Protein AF-A0A7W0NZZ6-F1 (afdb_monomer)

Structure (mmCIF, N/CA/C/O backbone):
data_AF-A0A7W0NZZ6-F1
#
_entry.id   AF-A0A7W0NZZ6-F1
#
loop_
_atom_site.group_PDB
_atom_site.id
_atom_site.type_symbol
_atom_site.label_atom_id
_atom_site.label_alt_id
_atom_site.label_comp_id
_atom_site.label_asym_id
_atom_site.label_entity_id
_atom_site.label_seq_id
_atom_site.pdbx_PDB_ins_code
_atom_site.Cartn_x
_atom_site.Cartn_y
_atom_site.Cartn_z
_atom_site.occupancy
_atom_site.B_iso_or_equiv
_atom_site.auth_seq_id
_atom_site.auth_comp_id
_atom_site.auth_asym_id
_atom_site.auth_atom_id
_atom_site.pdbx_PDB_model_num
ATOM 1 N N . MET A 1 1 ? -13.924 3.673 17.681 1.00 86.25 1 MET A N 1
ATOM 2 C CA . MET A 1 1 ? -15.306 3.895 18.177 1.00 86.25 1 MET A CA 1
ATOM 3 C C . MET A 1 1 ? -15.915 2.538 18.496 1.00 86.25 1 MET A C 1
ATOM 5 O O . MET A 1 1 ? -15.493 1.586 17.850 1.00 86.25 1 MET A O 1
ATOM 9 N N . PRO A 1 2 ? -16.834 2.404 19.468 1.00 90.94 2 PRO A N 1
ATOM 10 C CA . PRO A 1 2 ? -17.498 1.126 19.713 1.00 90.94 2 PRO A CA 1
ATOM 11 C C . PRO A 1 2 ? -18.435 0.770 18.553 1.00 90.94 2 PRO A C 1
ATOM 13 O O . PRO A 1 2 ? -19.003 1.656 17.919 1.00 90.94 2 PRO A O 1
ATOM 16 N N . GLU A 1 3 ? -18.632 -0.523 18.303 1.00 94.00 3 GLU A N 1
ATOM 17 C CA . GLU A 1 3 ? -19.483 -1.015 17.210 1.00 94.00 3 GLU A CA 1
ATOM 18 C C . GLU A 1 3 ? -20.930 -0.514 17.316 1.00 94.00 3 GLU A C 1
ATOM 20 O O . GLU A 1 3 ? -21.530 -0.132 16.318 1.00 94.00 3 GLU A O 1
ATOM 25 N N . SER A 1 4 ? -21.468 -0.391 18.533 1.00 95.12 4 SER A N 1
ATOM 26 C CA . SER A 1 4 ? -22.815 0.148 18.757 1.00 95.12 4 SER A CA 1
ATOM 27 C C . SER A 1 4 ? -22.996 1.582 18.248 1.00 95.12 4 SER A C 1
ATOM 29 O O . SER A 1 4 ? -24.104 1.949 17.871 1.00 95.12 4 SER A O 1
ATOM 31 N N . ALA A 1 5 ? -21.928 2.387 18.212 1.00 95.06 5 ALA A N 1
ATOM 32 C CA . ALA A 1 5 ? -21.994 3.766 17.731 1.00 95.06 5 ALA A CA 1
ATOM 33 C C . ALA A 1 5 ? -22.146 3.861 16.205 1.00 95.06 5 ALA A C 1
ATOM 35 O O . ALA A 1 5 ? -22.504 4.916 15.688 1.00 95.06 5 ALA A O 1
ATOM 36 N N . LEU A 1 6 ? -21.916 2.766 15.471 1.00 95.81 6 LEU A N 1
ATOM 37 C CA . LEU A 1 6 ? -22.122 2.727 14.024 1.00 95.81 6 LEU A CA 1
ATOM 38 C C . LEU A 1 6 ? -23.593 2.863 13.621 1.00 95.81 6 LEU A C 1
ATOM 40 O O . LEU A 1 6 ? -23.856 3.269 12.492 1.00 95.81 6 LEU A O 1
ATOM 44 N N . ALA A 1 7 ? -24.522 2.544 14.529 1.00 95.38 7 ALA A N 1
ATOM 45 C CA . ALA A 1 7 ? -25.964 2.686 14.336 1.00 95.38 7 ALA A CA 1
ATOM 46 C C . ALA A 1 7 ? -26.495 4.085 14.703 1.00 95.38 7 ALA A C 1
ATOM 48 O O . ALA A 1 7 ? -27.687 4.343 14.545 1.00 95.38 7 ALA A O 1
ATOM 49 N N . ASN A 1 8 ? -25.639 4.987 15.201 1.00 94.56 8 ASN A N 1
ATOM 50 C CA . ASN A 1 8 ? -26.045 6.361 15.480 1.00 94.56 8 ASN A CA 1
ATOM 51 C C . ASN A 1 8 ? -26.452 7.072 14.187 1.00 94.56 8 ASN A C 1
ATOM 53 O O . ASN A 1 8 ? -25.912 6.800 13.111 1.00 94.56 8 ASN A O 1
ATOM 57 N N . GLU A 1 9 ? -27.375 8.022 14.309 1.00 93.62 9 GLU A N 1
ATOM 58 C CA . GLU A 1 9 ? -27.784 8.862 13.191 1.00 93.62 9 GLU A CA 1
ATOM 59 C C . GLU A 1 9 ? -26.666 9.844 12.809 1.00 93.62 9 GLU A C 1
ATOM 61 O O . GLU A 1 9 ? -26.116 10.566 13.639 1.00 93.62 9 GLU A O 1
ATOM 66 N N . TRP A 1 10 ? -26.351 9.881 11.522 1.00 93.06 10 TRP A N 1
ATOM 67 C CA . TRP A 1 10 ? -25.400 10.764 10.874 1.00 93.06 10 TRP A CA 1
ATOM 68 C C . TRP A 1 10 ? -26.113 11.550 9.768 1.00 93.06 10 TRP A C 1
ATOM 70 O O . TRP A 1 10 ? -26.718 10.979 8.861 1.00 93.06 10 TRP A O 1
ATOM 80 N N . ALA A 1 11 ? -26.029 12.878 9.826 1.00 88.25 11 ALA A N 1
ATOM 81 C CA . ALA A 1 11 ? -26.592 13.755 8.804 1.00 88.25 11 ALA A CA 1
ATOM 82 C C . ALA A 1 11 ? -25.681 13.783 7.565 1.00 88.25 11 ALA A C 1
ATOM 84 O O . ALA A 1 11 ? -24.635 14.438 7.574 1.00 88.25 11 ALA A O 1
ATOM 85 N N . TRP A 1 12 ? -26.075 13.080 6.500 1.00 81.00 12 TRP A N 1
ATOM 86 C CA . TRP A 1 12 ? -25.249 12.932 5.300 1.00 81.00 12 TRP A CA 1
ATOM 87 C C . TRP A 1 12 ? -25.320 14.154 4.369 1.00 81.00 12 TRP A C 1
ATOM 89 O O . TRP A 1 12 ? -24.291 14.782 4.121 1.00 81.00 12 TRP A O 1
ATOM 99 N N . THR A 1 13 ? -26.509 14.524 3.870 1.00 76.69 13 THR A N 1
ATOM 100 C CA . THR A 1 13 ? -26.703 15.615 2.880 1.00 76.69 13 THR A CA 1
ATOM 101 C C . THR A 1 13 ? -27.474 16.827 3.426 1.00 76.69 13 THR A C 1
ATOM 103 O O . THR A 1 13 ? -28.090 17.575 2.671 1.00 76.69 13 THR A O 1
ATOM 106 N N . GLY A 1 14 ? -27.425 17.048 4.743 1.00 64.94 14 GLY A N 1
ATOM 107 C CA . GLY A 1 14 ? -28.137 18.135 5.429 1.00 64.94 14 GLY A CA 1
ATOM 108 C C . GLY A 1 14 ? -29.389 17.671 6.183 1.00 64.94 14 GLY A C 1
ATOM 109 O O . GLY A 1 14 ? -29.616 16.470 6.359 1.00 64.94 14 GLY A O 1
ATOM 110 N N . GLU A 1 15 ? -30.186 18.631 6.665 1.00 56.84 15 GLU A N 1
ATOM 111 C CA . GLU A 1 15 ? -31.383 18.363 7.476 1.00 56.84 15 GLU A CA 1
ATOM 112 C C . GLU A 1 15 ? -32.359 17.413 6.760 1.00 56.84 15 GLU A C 1
ATOM 114 O O . GLU A 1 15 ? -32.714 17.615 5.601 1.00 56.84 15 GLU A O 1
ATOM 119 N N . GLY A 1 16 ? -32.788 16.358 7.461 1.00 63.72 16 GLY A N 1
ATOM 120 C CA . GLY A 1 16 ? -33.753 15.376 6.952 1.00 63.72 16 GLY A CA 1
ATOM 121 C C . GLY A 1 16 ? -33.166 14.238 6.106 1.00 63.72 16 GLY A C 1
ATOM 122 O O . GLY A 1 16 ? -33.921 13.382 5.654 1.00 63.72 16 GLY A O 1
ATOM 123 N N . SER A 1 17 ? -31.843 14.189 5.918 1.00 69.38 17 SER A N 1
ATOM 124 C CA . SER A 1 17 ? -31.139 13.099 5.218 1.00 69.38 17 SER A CA 1
ATOM 125 C C . SER A 1 17 ? -30.219 12.320 6.165 1.00 69.38 17 SER A C 1
ATOM 127 O O . SER A 1 17 ? -28.995 12.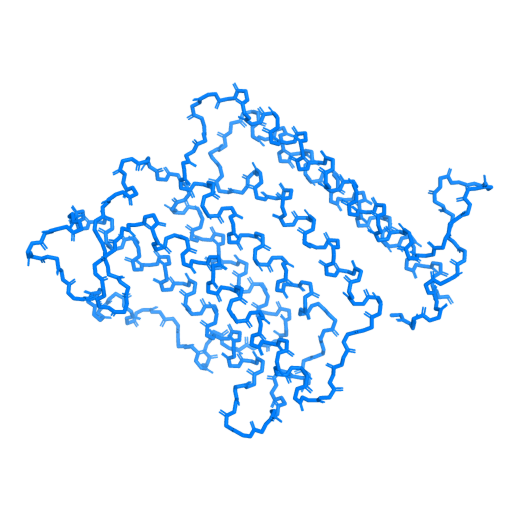295 6.013 1.00 69.38 17 SER A O 1
ATOM 129 N N . GLY A 1 18 ? -30.828 11.736 7.199 1.00 79.56 18 GLY A N 1
ATOM 130 C CA . GLY A 1 18 ? -30.146 10.888 8.173 1.00 79.56 18 GLY A CA 1
ATOM 131 C C . GLY A 1 18 ? -29.816 9.511 7.592 1.00 79.56 18 GLY A C 1
ATOM 132 O O . GLY A 1 18 ? -30.651 8.878 6.947 1.00 79.56 18 GLY A O 1
ATOM 133 N N . ALA A 1 19 ? -28.595 9.047 7.828 1.00 89.81 19 ALA A N 1
ATOM 134 C CA . ALA A 1 19 ? -28.161 7.670 7.617 1.00 89.81 19 ALA A CA 1
ATOM 135 C C . ALA A 1 19 ? -27.444 7.180 8.879 1.00 89.81 19 ALA A C 1
ATOM 137 O O . ALA A 1 19 ? -27.112 7.975 9.749 1.00 89.81 19 ALA A O 1
ATOM 138 N N . GLU A 1 20 ? -27.176 5.886 9.006 1.00 94.06 20 GLU A N 1
ATOM 139 C CA . GLU A 1 20 ? -26.325 5.403 10.100 1.00 94.06 20 GLU A CA 1
ATOM 140 C C . GLU A 1 20 ? -24.858 5.808 9.868 1.00 94.06 20 GLU A C 1
ATOM 142 O O . GLU A 1 20 ? -24.394 5.847 8.724 1.00 94.06 20 GLU A O 1
ATOM 147 N N . VAL A 1 21 ? -24.096 6.040 10.942 1.00 94.81 21 VAL A N 1
ATOM 148 C CA . VAL A 1 21 ? -22.651 6.348 10.895 1.00 94.81 21 VAL A CA 1
ATOM 149 C C . VAL A 1 21 ? -21.874 5.382 9.993 1.00 94.81 21 VAL A C 1
ATOM 151 O O . VAL A 1 21 ? -20.995 5.828 9.251 1.00 94.81 21 VAL A O 1
ATOM 154 N N . ARG A 1 22 ? -22.204 4.079 9.989 1.00 96.19 22 ARG A N 1
ATOM 155 C CA . ARG A 1 22 ? -21.543 3.094 9.104 1.00 96.19 22 ARG A CA 1
ATOM 156 C C . ARG A 1 22 ? -21.604 3.464 7.623 1.00 96.19 22 ARG A C 1
ATOM 158 O O . ARG A 1 22 ? -20.646 3.210 6.893 1.00 96.19 22 ARG A O 1
ATOM 165 N N . TYR A 1 23 ? -22.683 4.108 7.174 1.00 95.31 23 TYR A N 1
ATOM 166 C CA . TYR A 1 23 ? -22.814 4.526 5.780 1.00 95.31 23 TYR A CA 1
ATOM 167 C C . TYR A 1 23 ? -21.829 5.628 5.412 1.00 95.31 23 TYR A C 1
ATOM 169 O O . TYR A 1 23 ? -21.478 5.726 4.243 1.00 95.31 23 TYR A O 1
ATOM 177 N N . GLY A 1 24 ? -21.294 6.386 6.374 1.00 95.00 24 GLY A N 1
ATOM 178 C CA . GLY A 1 24 ? -20.203 7.324 6.110 1.00 95.00 24 GLY A CA 1
ATOM 179 C C . GLY A 1 24 ? -18.982 6.648 5.487 1.00 95.00 24 GLY A C 1
ATOM 180 O O . GLY A 1 24 ? -18.381 7.204 4.570 1.00 95.00 24 GLY A O 1
ATOM 181 N N . ALA A 1 25 ? -18.660 5.421 5.910 1.00 96.62 25 ALA A N 1
ATOM 182 C CA . ALA A 1 25 ? -17.563 4.649 5.332 1.00 96.62 25 ALA A CA 1
ATOM 183 C C . ALA A 1 25 ? -17.887 4.107 3.939 1.00 96.62 25 ALA A C 1
ATOM 185 O O . ALA A 1 25 ? -17.056 4.217 3.041 1.00 96.62 25 ALA A O 1
ATOM 186 N N . TYR A 1 26 ? -19.095 3.583 3.723 1.00 97.31 26 TYR A N 1
ATOM 187 C CA . TYR A 1 26 ? -19.502 3.120 2.393 1.00 97.31 26 TYR A CA 1
ATOM 188 C C . TYR A 1 26 ? -19.562 4.270 1.387 1.00 97.31 26 TYR A C 1
ATOM 190 O O . TYR A 1 26 ? -18.976 4.173 0.316 1.00 97.31 26 TYR A O 1
ATOM 198 N N . ARG A 1 27 ? -20.159 5.407 1.760 1.00 96.38 27 A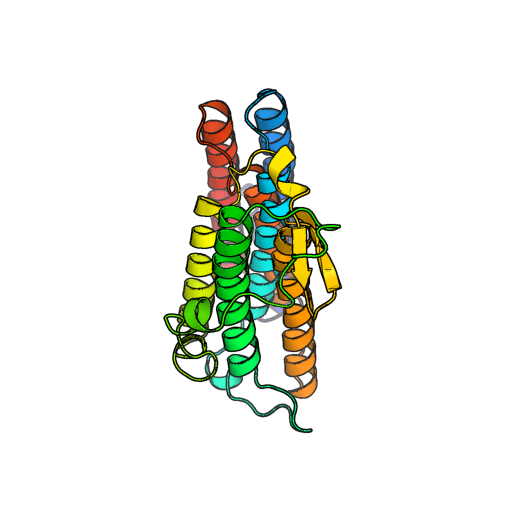RG A N 1
ATOM 199 C CA . ARG A 1 27 ? -20.216 6.598 0.905 1.00 96.38 27 ARG A CA 1
ATOM 200 C C . ARG A 1 27 ? -18.821 7.156 0.601 1.00 96.38 27 ARG A C 1
ATOM 202 O O . ARG A 1 27 ? -18.569 7.578 -0.524 1.00 96.38 27 ARG A O 1
ATOM 209 N N . ALA A 1 28 ? -17.901 7.121 1.568 1.00 97.50 28 ALA A N 1
ATOM 210 C CA . ALA A 1 28 ? -16.508 7.505 1.351 1.00 97.50 28 ALA A CA 1
ATOM 211 C C . ALA A 1 28 ? -15.789 6.555 0.376 1.00 97.50 28 ALA A C 1
ATOM 213 O O . ALA A 1 28 ? -15.044 7.016 -0.486 1.00 97.50 28 ALA A O 1
ATOM 214 N N . ALA A 1 29 ? -16.017 5.243 0.486 1.00 98.50 29 ALA A N 1
ATOM 215 C CA . ALA A 1 29 ? -15.457 4.260 -0.439 1.00 98.50 29 ALA A CA 1
ATOM 216 C C . ALA A 1 29 ? -16.034 4.408 -1.858 1.00 98.50 29 ALA A C 1
ATOM 218 O O . ALA A 1 29 ? -15.271 4.411 -2.818 1.00 98.50 29 ALA A O 1
ATOM 219 N N . GLU A 1 30 ? -17.343 4.618 -1.994 1.00 98.31 30 GLU A N 1
ATOM 220 C CA . GLU A 1 30 ? -18.014 4.828 -3.285 1.00 98.31 30 GLU A CA 1
ATOM 221 C C . GLU A 1 30 ? -17.485 6.073 -4.019 1.00 98.31 30 GLU A C 1
ATOM 223 O O . GLU A 1 30 ? -17.255 6.020 -5.226 1.00 98.31 30 GLU A O 1
ATOM 228 N N . LEU A 1 31 ? -17.214 7.173 -3.301 1.00 97.94 31 LEU A N 1
ATOM 229 C CA . LEU A 1 31 ? -16.564 8.363 -3.874 1.00 97.94 31 LEU A CA 1
ATOM 230 C C . LE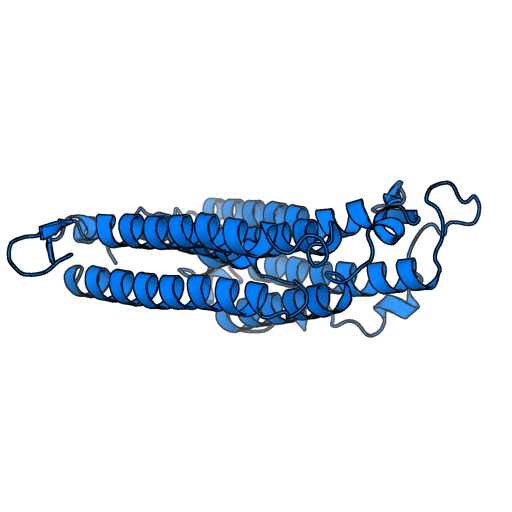U A 1 31 ? -15.174 8.046 -4.446 1.00 97.94 31 LEU A C 1
ATOM 232 O O . LEU A 1 31 ? -14.797 8.536 -5.512 1.00 97.94 31 LEU A O 1
ATOM 236 N N . LEU A 1 32 ? -14.400 7.217 -3.744 1.00 98.75 32 LEU A N 1
ATOM 237 C CA . LEU A 1 32 ? -13.072 6.794 -4.187 1.00 98.75 32 LEU A CA 1
ATOM 238 C C . LEU A 1 32 ? -13.150 5.831 -5.379 1.00 98.75 32 LEU A C 1
ATOM 240 O O . LEU A 1 32 ? -12.319 5.908 -6.279 1.00 98.75 32 LEU A O 1
ATOM 244 N N . GLU A 1 33 ? -14.155 4.959 -5.419 1.00 98.69 33 GLU A N 1
ATOM 245 C CA . GLU A 1 33 ? -14.418 4.058 -6.547 1.00 98.69 33 GLU A CA 1
ATOM 246 C C . GLU A 1 33 ? -14.852 4.827 -7.804 1.00 98.69 33 GLU A C 1
ATOM 248 O O . GLU A 1 33 ? -14.399 4.525 -8.910 1.00 98.69 33 GLU A O 1
ATOM 253 N N . GLU A 1 34 ? -15.657 5.879 -7.658 1.00 98.62 34 GLU A N 1
ATOM 254 C CA . GLU A 1 34 ? -15.972 6.783 -8.766 1.00 98.62 34 GLU A CA 1
ATOM 255 C C . GLU A 1 34 ? -14.716 7.523 -9.262 1.00 98.62 34 GLU A C 1
ATOM 257 O O . GLU A 1 34 ? -14.476 7.631 -10.473 1.00 98.62 34 GLU A O 1
ATOM 262 N N . ALA A 1 35 ? -13.864 7.985 -8.342 1.00 98.50 35 ALA A N 1
ATOM 263 C CA . ALA A 1 35 ? -12.587 8.602 -8.686 1.00 98.50 35 ALA A CA 1
ATOM 264 C C . ALA A 1 35 ? -11.649 7.625 -9.415 1.00 98.50 35 ALA A C 1
ATOM 266 O O . ALA A 1 35 ? -11.025 8.016 -10.398 1.00 98.50 35 ALA A O 1
ATOM 267 N N . GLU A 1 36 ? -11.592 6.356 -8.998 1.00 98.12 36 GLU A N 1
ATOM 268 C CA . GLU A 1 36 ? -10.853 5.288 -9.685 1.00 98.12 36 GLU A CA 1
ATOM 269 C C . GLU A 1 36 ? -11.296 5.174 -11.152 1.00 98.12 36 GLU A C 1
ATOM 271 O O . GLU A 1 36 ? -10.471 5.257 -12.066 1.00 98.12 36 GLU A O 1
ATOM 276 N N . VAL A 1 37 ? -12.603 5.040 -11.398 1.00 98.00 37 VAL A N 1
ATOM 277 C CA . VAL A 1 37 ? -13.145 4.872 -12.756 1.00 98.00 37 VAL A CA 1
ATOM 278 C C . VAL A 1 37 ? -12.886 6.107 -13.619 1.00 98.00 37 VAL A C 1
ATOM 280 O O . VAL A 1 37 ? -12.439 5.993 -14.765 1.00 98.00 37 VAL A O 1
ATOM 283 N N . THR A 1 38 ? -13.144 7.300 -13.084 1.00 97.19 38 THR A N 1
ATOM 284 C CA . THR A 1 38 ? -12.998 8.552 -13.839 1.00 97.19 38 THR A CA 1
ATOM 285 C C . THR A 1 38 ? -11.534 8.898 -14.116 1.00 97.19 38 THR A C 1
ATOM 287 O O . THR A 1 38 ? -11.208 9.308 -15.234 1.00 97.19 38 THR A O 1
ATOM 290 N N . ALA A 1 39 ? -10.631 8.681 -13.156 1.00 95.38 39 ALA A N 1
ATOM 291 C CA . ALA A 1 39 ? -9.193 8.851 -13.341 1.00 95.38 39 ALA A CA 1
ATOM 292 C C . ALA A 1 39 ? -8.640 7.854 -14.368 1.00 95.38 39 ALA A C 1
ATOM 294 O O . ALA A 1 39 ? -7.924 8.257 -15.287 1.00 95.38 39 ALA A O 1
ATOM 295 N N . ALA A 1 40 ? -9.033 6.578 -14.291 1.00 93.50 40 ALA A N 1
ATOM 296 C CA . ALA A 1 40 ? -8.639 5.573 -15.274 1.00 93.50 40 ALA A CA 1
ATOM 297 C C . ALA A 1 40 ? -9.106 5.937 -16.694 1.00 93.50 40 ALA A C 1
ATOM 299 O O . ALA A 1 40 ? -8.333 5.816 -17.646 1.00 93.50 40 ALA A O 1
ATOM 300 N N . ALA A 1 41 ? -10.341 6.432 -16.841 1.00 93.38 41 ALA A N 1
ATOM 301 C CA . ALA A 1 41 ? -10.871 6.878 -18.127 1.00 93.38 41 ALA A CA 1
ATOM 302 C C . ALA A 1 41 ? -10.093 8.074 -18.698 1.00 93.38 41 ALA A C 1
ATOM 304 O O . ALA A 1 41 ? -9.799 8.090 -19.892 1.00 93.38 41 ALA A O 1
ATOM 305 N N . LEU A 1 42 ? -9.718 9.050 -17.860 1.00 92.38 42 LEU A N 1
ATOM 306 C CA . LEU A 1 42 ? -8.882 10.180 -18.276 1.00 92.38 42 LEU A CA 1
ATOM 307 C C . LEU A 1 42 ? -7.530 9.692 -18.794 1.00 92.38 42 LEU A C 1
ATOM 309 O O . LEU A 1 42 ? -7.148 10.012 -19.918 1.00 92.38 42 LEU A O 1
ATOM 313 N N . VAL A 1 43 ? -6.833 8.881 -18.004 1.00 90.25 43 VAL A N 1
ATOM 314 C CA . VAL A 1 43 ? -5.486 8.420 -18.347 1.00 90.25 43 VAL A CA 1
ATOM 315 C C . VAL A 1 43 ? -5.488 7.519 -19.588 1.00 90.25 43 VAL A C 1
ATOM 317 O O . VAL A 1 43 ? -4.564 7.588 -20.393 1.00 90.25 43 VAL A O 1
ATOM 320 N N . ALA A 1 44 ? -6.551 6.745 -19.823 1.00 87.81 44 ALA A N 1
ATOM 321 C CA . ALA A 1 44 ? -6.689 5.922 -21.026 1.00 87.81 44 ALA A CA 1
ATOM 322 C C . ALA A 1 44 ? -6.746 6.730 -22.339 1.00 87.81 44 ALA A C 1
ATOM 324 O O . ALA A 1 44 ? -6.453 6.182 -23.401 1.00 87.81 44 ALA A O 1
ATOM 325 N N . THR A 1 45 ? -7.098 8.021 -22.294 1.00 84.94 45 THR A N 1
ATOM 326 C CA . THR A 1 45 ? -7.084 8.886 -23.492 1.00 84.94 45 THR A CA 1
ATOM 327 C C . THR A 1 45 ? -5.671 9.271 -23.940 1.00 84.94 45 THR A C 1
ATOM 329 O O . THR A 1 45 ? -5.470 9.675 -25.086 1.00 84.94 45 THR A O 1
ATOM 332 N N . GLU A 1 46 ? -4.674 9.102 -23.071 1.00 72.94 46 GLU A N 1
ATOM 333 C CA . GLU A 1 46 ? -3.274 9.403 -23.340 1.00 72.94 46 GLU A CA 1
ATOM 334 C C . GLU A 1 46 ? -2.550 8.155 -23.849 1.00 72.94 46 GLU A C 1
ATOM 336 O O . GLU A 1 46 ? -1.845 7.469 -23.113 1.00 72.94 46 GLU A O 1
ATOM 341 N N . GLY A 1 47 ? -2.724 7.841 -25.134 1.00 59.03 47 GLY A N 1
ATOM 342 C CA . GLY A 1 47 ? -2.238 6.599 -25.753 1.00 59.03 47 GLY A CA 1
ATOM 343 C C . GLY A 1 47 ? -0.727 6.304 -25.673 1.00 59.03 47 GLY A C 1
ATOM 344 O O .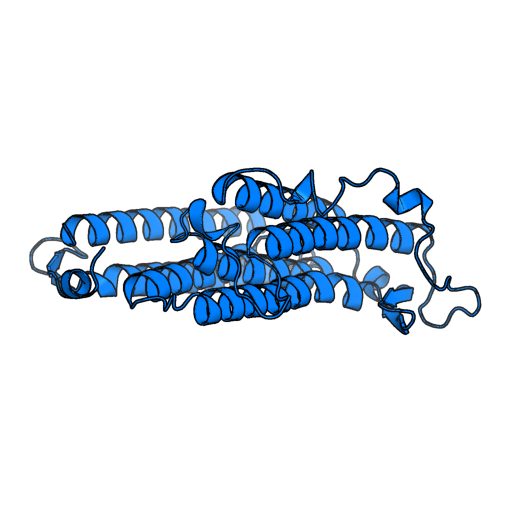 GLY A 1 47 ? -0.314 5.278 -26.194 1.00 59.03 47 GLY A O 1
ATOM 345 N N . ASN A 1 48 ? 0.094 7.153 -25.035 1.00 57.56 48 ASN A N 1
ATOM 346 C CA . ASN A 1 48 ? 1.556 7.017 -24.950 1.00 57.56 48 ASN A CA 1
ATOM 347 C C . ASN A 1 48 ? 2.152 7.190 -23.529 1.00 57.56 48 ASN A C 1
ATOM 349 O O . ASN A 1 48 ? 3.373 7.126 -23.384 1.00 57.56 48 ASN A O 1
ATOM 353 N N . GLY A 1 49 ? 1.342 7.445 -22.489 1.00 57.72 49 GLY A N 1
ATOM 354 C CA . GLY A 1 49 ? 1.824 7.748 -21.124 1.00 57.72 49 GLY A CA 1
ATOM 355 C C . GLY A 1 49 ? 1.787 6.576 -20.133 1.00 57.72 49 GLY A C 1
ATOM 356 O O . GLY A 1 49 ? 2.245 6.703 -18.997 1.00 57.72 49 GLY A O 1
ATOM 357 N N . ASP A 1 50 ? 1.232 5.439 -20.551 1.00 75.81 50 ASP A N 1
ATOM 358 C CA . ASP A 1 50 ? 0.889 4.311 -19.688 1.00 75.81 50 ASP A CA 1
ATOM 359 C C . ASP A 1 50 ? 1.779 3.096 -19.965 1.00 75.81 50 ASP A C 1
ATOM 361 O O . ASP A 1 50 ? 1.517 2.331 -20.892 1.00 75.81 50 ASP A O 1
ATOM 365 N N . THR A 1 51 ? 2.841 2.924 -19.179 1.00 88.56 51 THR A N 1
ATOM 366 C CA . THR A 1 51 ? 3.698 1.737 -19.279 1.00 88.56 51 THR A CA 1
ATOM 367 C C . THR A 1 51 ? 3.090 0.569 -18.504 1.00 88.56 51 THR A C 1
ATOM 369 O O . THR A 1 51 ? 2.465 0.731 -17.448 1.00 88.56 51 THR A O 1
ATOM 372 N N . LEU A 1 52 ? 3.343 -0.654 -18.969 1.00 92.56 52 LEU A N 1
ATOM 373 C CA . LEU A 1 52 ? 3.000 -1.855 -18.210 1.00 92.56 52 LEU A CA 1
ATOM 374 C C . LEU A 1 52 ? 3.701 -1.866 -16.843 1.00 92.56 52 LEU A C 1
ATOM 376 O O . LEU A 1 52 ? 3.133 -2.350 -15.864 1.00 92.56 52 LEU A O 1
ATOM 380 N N . ALA A 1 53 ? 4.898 -1.280 -16.748 1.00 94.81 53 ALA A N 1
ATOM 381 C CA . ALA A 1 53 ? 5.632 -1.142 -15.494 1.00 94.81 53 ALA A CA 1
ATOM 382 C C . ALA A 1 53 ? 4.854 -0.319 -14.453 1.00 94.81 53 ALA A C 1
ATOM 384 O O . ALA A 1 53 ? 4.693 -0.776 -13.318 1.00 94.81 53 ALA A O 1
ATOM 385 N N . ALA A 1 54 ? 4.310 0.841 -14.841 1.00 93.00 54 ALA A N 1
ATOM 386 C CA . ALA A 1 54 ? 3.487 1.672 -13.965 1.00 93.00 54 ALA A CA 1
ATOM 387 C C . ALA A 1 54 ? 2.233 0.922 -13.499 1.00 93.00 54 ALA A C 1
ATOM 389 O O . ALA A 1 54 ? 1.909 0.936 -12.313 1.00 93.00 54 ALA A O 1
ATOM 390 N N . ARG A 1 55 ? 1.573 0.175 -14.394 1.00 93.12 55 ARG A N 1
ATOM 391 C CA . ARG A 1 55 ? 0.402 -0.647 -14.036 1.00 93.12 55 ARG A CA 1
ATOM 392 C C . ARG A 1 55 ? 0.735 -1.749 -13.034 1.00 93.12 55 ARG A C 1
ATOM 394 O O . ARG A 1 55 ? -0.031 -1.973 -12.096 1.00 93.12 55 ARG A O 1
ATOM 401 N N . ILE A 1 56 ? 1.862 -2.440 -13.218 1.00 95.94 56 ILE A N 1
ATOM 402 C CA . ILE A 1 56 ? 2.316 -3.495 -12.301 1.00 95.94 56 ILE A CA 1
ATOM 403 C C . ILE A 1 56 ? 2.656 -2.892 -10.932 1.00 95.94 56 ILE A C 1
ATOM 405 O O . ILE A 1 56 ? 2.189 -3.400 -9.912 1.00 95.94 56 ILE A O 1
ATOM 409 N N . ILE A 1 57 ? 3.401 -1.784 -10.898 1.00 95.25 57 ILE A N 1
ATOM 410 C CA . ILE A 1 57 ? 3.769 -1.093 -9.652 1.00 95.25 57 ILE A CA 1
ATOM 411 C C . ILE A 1 57 ? 2.546 -0.499 -8.951 1.00 95.25 57 ILE A C 1
ATOM 413 O O . ILE A 1 57 ? 2.456 -0.570 -7.727 1.00 95.25 57 ILE A O 1
ATOM 417 N N . GLY A 1 58 ? 1.544 -0.026 -9.694 1.00 95.81 58 GLY A N 1
ATOM 418 C CA . GLY A 1 58 ? 0.259 0.394 -9.137 1.00 95.81 58 GLY A CA 1
ATOM 419 C C . GLY A 1 58 ? -0.395 -0.692 -8.270 1.00 95.81 58 GLY A C 1
ATOM 420 O O . GLY A 1 58 ? -1.021 -0.397 -7.256 1.00 95.81 58 GLY A O 1
ATOM 421 N N . ARG 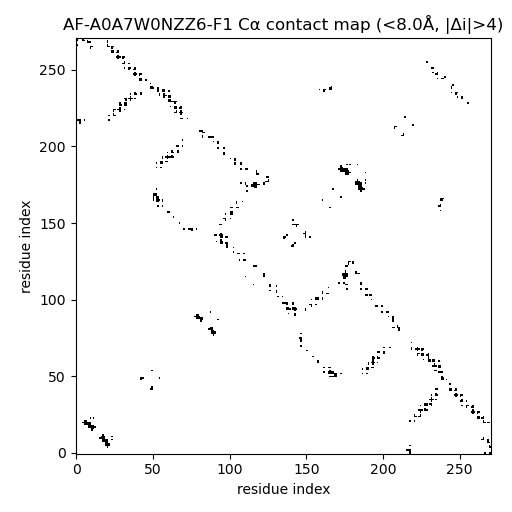A 1 59 ? -0.182 -1.984 -8.564 1.00 97.62 59 ARG A N 1
ATOM 422 C CA . ARG A 1 59 ? -0.689 -3.078 -7.710 1.00 97.62 59 ARG A CA 1
ATOM 423 C C . ARG A 1 59 ? -0.027 -3.121 -6.333 1.00 97.62 59 ARG A C 1
ATOM 425 O O . ARG A 1 59 ? -0.653 -3.616 -5.392 1.00 97.62 59 ARG A O 1
ATOM 432 N N . ALA A 1 60 ? 1.204 -2.626 -6.212 1.00 97.44 60 ALA A N 1
ATOM 433 C CA . ALA A 1 60 ? 1.897 -2.525 -4.937 1.00 97.44 60 ALA A CA 1
ATOM 434 C C . ALA A 1 60 ? 1.298 -1.415 -4.069 1.00 97.44 60 ALA A C 1
ATOM 436 O O . ALA A 1 60 ? 1.134 -1.649 -2.875 1.00 97.44 60 ALA A O 1
ATOM 437 N N . THR A 1 61 ? 0.856 -0.285 -4.645 1.00 96.44 61 THR A N 1
ATOM 438 C CA . THR A 1 61 ? 0.131 0.717 -3.842 1.00 96.44 61 THR A CA 1
ATOM 439 C C . THR A 1 61 ? -1.232 0.205 -3.359 1.00 96.44 61 THR A C 1
ATOM 441 O O . THR A 1 61 ? -1.592 0.390 -2.197 1.00 96.44 61 THR A O 1
ATOM 444 N N . VAL A 1 62 ? -1.952 -0.577 -4.177 1.00 98.44 62 VAL A N 1
ATOM 445 C CA . VAL A 1 62 ? -3.188 -1.239 -3.712 1.00 98.44 62 VAL A CA 1
ATOM 446 C C . VAL A 1 62 ? -2.909 -2.132 -2.497 1.00 98.44 62 VAL A C 1
ATOM 448 O O . VAL A 1 62 ? -3.654 -2.105 -1.523 1.00 98.44 62 VAL A O 1
ATOM 451 N N . ALA A 1 63 ? -1.842 -2.937 -2.549 1.00 98.75 63 ALA A N 1
ATOM 452 C CA . ALA A 1 63 ? -1.462 -3.809 -1.438 1.00 98.75 63 ALA A CA 1
ATOM 453 C C . ALA A 1 63 ? -1.002 -3.015 -0.202 1.00 98.75 63 ALA A C 1
ATOM 455 O O . ALA A 1 63 ? -1.333 -3.378 0.924 1.00 98.75 63 ALA A O 1
ATOM 456 N N . ARG A 1 64 ? -0.273 -1.915 -0.412 1.00 98.25 64 ARG A N 1
ATOM 457 C CA . ARG A 1 64 ? 0.166 -0.998 0.642 1.00 98.25 64 ARG A CA 1
ATOM 458 C C . ARG A 1 64 ? -1.010 -0.434 1.428 1.00 98.25 64 ARG A C 1
ATOM 460 O O . ARG A 1 64 ? -0.985 -0.470 2.653 1.00 98.25 64 ARG A O 1
ATOM 467 N N . TRP A 1 65 ? -2.033 0.072 0.747 1.00 98.62 65 TRP A N 1
ATOM 468 C CA . TRP A 1 65 ? -3.172 0.683 1.430 1.00 98.62 65 TRP A CA 1
ATOM 469 C C . TRP A 1 65 ? -4.057 -0.324 2.160 1.00 98.62 65 TRP A C 1
ATOM 471 O O . TRP A 1 65 ? -4.602 0.008 3.212 1.00 98.62 65 TRP A O 1
ATOM 481 N N . ASP A 1 66 ? -4.124 -1.564 1.674 1.00 98.62 66 ASP A N 1
ATOM 482 C CA . ASP A 1 66 ? -4.736 -2.666 2.421 1.00 98.62 66 ASP A CA 1
ATOM 483 C C . ASP A 1 66 ? -3.987 -2.928 3.742 1.00 98.62 66 ASP A C 1
ATOM 485 O O . ASP A 1 66 ? -4.597 -2.962 4.814 1.00 98.62 66 ASP A O 1
ATOM 489 N N . LEU A 1 67 ? -2.649 -3.002 3.690 1.00 98.69 67 LEU A N 1
ATOM 490 C CA . LEU A 1 67 ? -1.819 -3.128 4.890 1.00 98.69 67 LEU A CA 1
ATOM 491 C C . LEU A 1 67 ? -1.967 -1.911 5.815 1.00 98.69 67 LEU A C 1
ATOM 493 O O . LEU A 1 67 ? -2.132 -2.080 7.018 1.00 98.69 67 LEU A O 1
ATOM 497 N N . HIS A 1 68 ? -1.974 -0.682 5.294 1.00 98.56 68 HIS A N 1
ATOM 498 C CA . HIS A 1 68 ? -2.215 0.502 6.123 1.00 98.56 68 HIS A CA 1
ATOM 499 C C . HIS A 1 68 ? -3.575 0.469 6.812 1.00 98.56 68 HIS A C 1
ATOM 501 O O . HIS A 1 68 ? -3.652 0.866 7.970 1.00 98.56 68 HIS A O 1
ATOM 507 N N . GLY A 1 69 ? -4.620 -0.023 6.145 1.00 97.81 69 GLY A N 1
ATOM 508 C CA . GLY A 1 69 ? -5.932 -0.212 6.759 1.00 97.81 69 GLY A CA 1
ATOM 509 C C . GLY A 1 69 ? -5.916 -1.190 7.925 1.00 97.81 69 GLY A C 1
ATOM 510 O O . GLY A 1 69 ? -6.570 -0.938 8.933 1.00 97.81 69 GLY A O 1
ATOM 511 N N . LEU A 1 70 ? -5.120 -2.255 7.823 1.00 97.56 70 LEU A N 1
ATOM 512 C CA . LEU A 1 70 ? -4.908 -3.204 8.915 1.00 97.56 70 LEU A CA 1
ATOM 513 C C . LEU A 1 70 ? -4.091 -2.610 10.075 1.00 97.56 70 LEU A C 1
ATOM 515 O O . LEU A 1 70 ? -4.365 -2.917 11.230 1.00 97.56 70 LEU A O 1
ATOM 519 N N . LEU A 1 71 ? -3.094 -1.772 9.774 1.00 98.06 71 LEU A N 1
ATOM 520 C CA . LEU A 1 71 ? -2.177 -1.202 10.768 1.00 98.06 71 LEU A CA 1
ATOM 521 C C . LEU A 1 71 ? -2.721 0.044 11.473 1.00 98.06 71 LEU A C 1
ATOM 523 O O . LEU A 1 71 ? -2.292 0.349 12.580 1.00 98.06 71 LEU A O 1
ATOM 527 N N . LEU A 1 72 ? -3.622 0.793 10.835 1.00 96.00 72 LEU A N 1
ATOM 528 C CA . LEU A 1 72 ? -4.129 2.062 11.356 1.00 96.00 72 LEU A CA 1
ATOM 529 C C . LEU A 1 72 ? -4.727 1.982 12.777 1.00 96.00 72 LEU A C 1
ATOM 531 O O . LEU A 1 72 ? -4.461 2.909 13.538 1.00 96.00 72 LEU A O 1
ATOM 535 N N . PRO A 1 73 ? -5.516 0.953 13.154 1.00 93.81 73 PRO A N 1
ATOM 536 C CA . PRO A 1 73 ? -6.095 0.872 14.495 1.00 93.81 73 PRO A CA 1
ATOM 537 C C . PRO A 1 73 ? -5.144 0.288 15.551 1.00 93.81 73 PRO A C 1
ATOM 539 O O . PRO A 1 73 ? -5.563 0.122 16.692 1.00 93.81 73 PRO A O 1
ATOM 542 N N . LEU A 1 74 ? -3.909 -0.084 15.194 1.00 95.56 74 LEU A N 1
ATOM 543 C CA . LEU A 1 74 ? -2.996 -0.751 16.120 1.00 95.56 74 LEU A CA 1
ATOM 544 C C . LEU A 1 74 ? -2.268 0.245 17.026 1.00 95.56 74 LEU A C 1
ATOM 546 O O . LEU A 1 74 ? -1.730 1.249 16.559 1.00 95.56 74 LEU A O 1
ATOM 550 N N . ASP A 1 75 ? -2.173 -0.108 18.305 1.00 94.94 75 ASP A N 1
ATOM 551 C CA . ASP A 1 75 ? -1.296 0.550 19.270 1.00 94.94 75 ASP A CA 1
ATOM 552 C C . ASP A 1 75 ? 0.141 0.016 19.179 1.00 94.94 75 ASP A C 1
ATOM 554 O O . ASP A 1 75 ? 0.377 -1.165 18.906 1.00 94.94 75 ASP A O 1
ATOM 558 N N . ASP A 1 76 ? 1.117 0.867 19.507 1.00 97.75 76 ASP A N 1
ATOM 559 C CA . ASP A 1 76 ? 2.542 0.503 19.508 1.00 97.75 76 ASP A CA 1
ATOM 560 C C . ASP A 1 76 ? 2.864 -0.681 20.434 1.00 97.75 76 ASP A C 1
ATOM 562 O O . ASP A 1 76 ? 3.820 -1.415 20.186 1.00 97.75 76 ASP A O 1
ATOM 566 N N . SER A 1 77 ? 2.061 -0.902 21.480 1.00 95.88 77 SER A N 1
ATOM 567 C CA . SER A 1 77 ? 2.224 -2.025 22.412 1.00 95.88 77 SER A CA 1
ATOM 568 C C . SER A 1 77 ? 2.065 -3.396 21.744 1.00 95.88 77 SER A C 1
ATOM 570 O O . SER A 1 77 ? 2.590 -4.383 22.256 1.00 95.88 77 SER A O 1
ATOM 572 N N . LEU A 1 78 ? 1.382 -3.469 20.597 1.00 97.19 78 LEU A N 1
ATOM 573 C CA . LEU A 1 78 ? 1.174 -4.707 19.844 1.00 97.19 78 LEU A CA 1
ATOM 574 C C . LEU A 1 78 ? 2.342 -5.058 18.921 1.00 97.19 78 LEU A C 1
ATOM 576 O O . LEU A 1 78 ? 2.441 -6.199 18.474 1.00 97.19 78 LEU A O 1
ATOM 580 N N . LEU A 1 79 ? 3.230 -4.103 18.629 1.00 98.00 79 LEU A N 1
ATOM 581 C CA . LEU A 1 79 ? 4.339 -4.316 17.699 1.00 98.00 79 LEU A CA 1
ATOM 582 C C . LEU A 1 79 ? 5.279 -5.433 18.158 1.00 98.00 79 LEU A C 1
ATOM 584 O O . LEU A 1 79 ? 5.740 -6.225 17.338 1.00 98.00 79 LEU A O 1
ATOM 588 N N . ASP A 1 80 ? 5.529 -5.494 19.463 1.00 97.69 80 ASP A N 1
ATOM 589 C CA . ASP A 1 80 ? 6.475 -6.415 20.095 1.00 97.69 80 ASP A CA 1
ATOM 590 C C . ASP A 1 80 ? 5.786 -7.537 20.881 1.00 97.69 80 ASP A C 1
ATOM 592 O O . ASP A 1 80 ? 6.454 -8.317 21.559 1.00 97.69 80 ASP A O 1
ATOM 596 N N . ALA A 1 81 ? 4.455 -7.631 20.798 1.00 97.75 81 ALA A N 1
ATOM 597 C CA . ALA A 1 81 ? 3.713 -8.711 21.428 1.00 97.75 81 ALA A CA 1
ATOM 598 C C . ALA A 1 81 ? 4.130 -10.061 20.825 1.00 97.75 81 ALA A C 1
ATOM 600 O O . ALA A 1 81 ? 4.208 -10.205 19.603 1.00 97.75 81 ALA A O 1
ATOM 601 N N . ASP A 1 82 ? 4.401 -11.038 21.693 1.00 97.38 82 ASP A N 1
ATOM 602 C CA . ASP A 1 82 ? 4.800 -12.388 21.298 1.00 97.38 82 ASP A CA 1
ATOM 603 C C . ASP A 1 82 ? 3.556 -13.217 20.931 1.00 97.38 82 ASP A C 1
ATOM 605 O O . ASP A 1 82 ? 2.757 -13.530 21.820 1.00 97.38 82 ASP A O 1
ATOM 609 N N . PRO A 1 83 ? 3.357 -13.586 19.650 1.00 96.94 83 PRO A N 1
ATOM 610 C CA . PRO A 1 83 ? 2.260 -14.467 19.249 1.00 96.94 83 PRO A CA 1
ATOM 611 C C . PRO A 1 83 ? 2.479 -15.931 19.667 1.00 96.94 83 PRO A C 1
ATOM 613 O O . PRO A 1 83 ? 1.569 -16.749 19.523 1.00 96.94 83 PRO A O 1
ATOM 616 N N . GLY A 1 84 ? 3.665 -16.279 20.175 1.00 96.25 84 GLY A N 1
ATOM 617 C CA . GLY A 1 84 ? 4.047 -17.632 20.549 1.00 96.25 84 GLY A CA 1
ATOM 618 C C . GLY A 1 84 ? 4.452 -18.500 19.355 1.00 96.25 84 GLY A C 1
ATOM 619 O O . GLY A 1 84 ? 4.477 -18.077 18.200 1.00 96.25 84 GLY A O 1
ATOM 620 N N . SER A 1 85 ? 4.807 -19.756 19.642 1.00 93.62 85 SER A N 1
ATOM 621 C CA . SER A 1 85 ? 5.141 -20.781 18.633 1.00 93.62 85 SER A CA 1
ATOM 622 C C . SER A 1 85 ? 6.293 -20.429 17.675 1.00 93.62 85 SER A C 1
ATOM 624 O O . SER A 1 85 ? 6.430 -21.059 16.630 1.00 93.62 85 SER A O 1
ATOM 626 N N . GLY A 1 86 ? 7.148 -19.467 18.039 1.00 95.12 86 GLY A N 1
ATOM 627 C CA . GLY A 1 86 ? 8.255 -19.007 17.195 1.00 95.12 86 GLY A CA 1
ATOM 628 C C . GLY A 1 86 ? 7.816 -18.161 15.995 1.00 95.12 86 GLY A C 1
ATOM 629 O O . GLY A 1 86 ? 8.620 -17.924 15.095 1.00 95.12 86 GLY A O 1
ATOM 630 N N . GLU A 1 87 ? 6.557 -17.721 15.964 1.00 97.25 87 GLU A N 1
ATOM 631 C CA . GLU A 1 87 ? 6.040 -16.821 14.935 1.00 97.25 87 GLU A CA 1
ATOM 632 C C . GLU A 1 87 ? 6.581 -15.399 15.134 1.00 97.25 87 GLU A C 1
ATOM 634 O O . GLU A 1 87 ? 6.984 -14.997 16.226 1.00 97.25 87 GLU A O 1
ATOM 639 N N . TRP A 1 88 ? 6.617 -14.622 14.054 1.00 97.75 88 TRP A N 1
ATOM 640 C CA . TRP A 1 88 ? 7.154 -13.265 14.094 1.00 97.75 88 TRP A CA 1
ATOM 641 C C . TRP A 1 88 ? 6.167 -12.277 14.720 1.00 97.75 88 TRP A C 1
ATOM 643 O O . TRP A 1 88 ? 4.969 -12.293 14.420 1.00 97.75 88 TRP A O 1
ATOM 653 N N . SER A 1 89 ? 6.699 -11.363 15.536 1.00 98.00 89 SER A N 1
ATOM 654 C CA . SER A 1 89 ? 5.957 -10.186 15.988 1.00 98.00 89 SER A CA 1
ATOM 655 C C . SER A 1 89 ? 5.618 -9.273 14.807 1.00 98.00 89 SER A C 1
ATOM 657 O O . SER A 1 89 ? 6.260 -9.320 13.751 1.00 98.00 89 SER A O 1
ATOM 659 N N . ILE A 1 90 ? 4.634 -8.390 14.987 1.00 98.31 90 ILE A N 1
ATOM 660 C CA . ILE A 1 90 ? 4.239 -7.433 13.944 1.00 98.31 90 ILE A CA 1
ATOM 661 C C . ILE A 1 90 ? 5.430 -6.546 13.555 1.00 98.31 90 ILE A C 1
ATOM 663 O O . ILE A 1 90 ? 5.639 -6.296 12.370 1.00 98.31 90 ILE A O 1
ATOM 667 N N . ARG A 1 91 ? 6.265 -6.128 14.517 1.00 98.31 91 ARG A N 1
ATOM 668 C CA . ARG A 1 91 ? 7.485 -5.354 14.246 1.00 98.31 91 ARG A CA 1
ATOM 669 C C . ARG A 1 91 ? 8.428 -6.080 13.293 1.00 98.31 91 ARG A C 1
ATOM 671 O O . ARG A 1 91 ? 8.908 -5.462 12.345 1.00 98.31 91 ARG A O 1
ATOM 678 N N . LEU A 1 92 ? 8.693 -7.363 13.542 1.00 97.88 92 LEU A N 1
ATOM 679 C CA . LEU A 1 92 ? 9.584 -8.161 12.699 1.00 97.88 92 LEU A CA 1
ATOM 680 C C . LEU A 1 92 ? 9.010 -8.318 11.289 1.00 97.88 92 LEU A C 1
ATOM 682 O O . LEU A 1 92 ? 9.725 -8.094 10.317 1.00 97.88 92 LEU A O 1
ATOM 686 N N . VAL A 1 93 ? 7.707 -8.597 11.169 1.00 98.38 93 VAL A N 1
ATOM 687 C CA . VAL A 1 93 ? 7.030 -8.671 9.864 1.00 98.38 93 VAL A CA 1
ATOM 688 C C . VAL A 1 93 ? 7.132 -7.342 9.107 1.00 98.38 93 VAL A C 1
ATOM 690 O O . VAL A 1 93 ? 7.441 -7.332 7.918 1.00 98.38 93 VAL A O 1
ATOM 693 N N . LEU A 1 94 ? 6.918 -6.203 9.771 1.00 98.50 94 LEU A N 1
ATOM 694 C CA . LEU A 1 94 ? 7.005 -4.891 9.122 1.00 98.50 94 LEU A CA 1
ATOM 695 C C . LEU A 1 94 ? 8.440 -4.522 8.731 1.00 98.50 94 LEU A C 1
ATOM 697 O O . LEU A 1 94 ? 8.646 -4.033 7.621 1.00 98.50 94 LEU A O 1
ATOM 701 N N . GLY A 1 95 ? 9.426 -4.802 9.588 1.00 98.19 95 GLY A N 1
ATOM 702 C CA . GLY A 1 95 ? 10.844 -4.656 9.248 1.00 98.19 95 GLY A CA 1
ATOM 703 C C . GLY A 1 95 ? 11.203 -5.454 7.993 1.00 98.19 95 GLY A C 1
ATOM 704 O O . GLY A 1 95 ? 11.785 -4.900 7.056 1.00 98.19 95 GLY A O 1
ATOM 705 N N . HIS A 1 96 ? 10.740 -6.706 7.924 1.00 98.31 96 HIS A N 1
ATOM 706 C CA . HIS A 1 96 ? 10.913 -7.581 6.768 1.00 98.31 96 HIS A CA 1
ATOM 707 C C . HIS A 1 96 ? 10.274 -7.034 5.493 1.00 98.31 96 HIS A C 1
ATOM 709 O O . HIS A 1 96 ? 10.906 -6.999 4.433 1.00 98.31 96 HIS A O 1
ATOM 715 N N . VAL A 1 97 ? 9.025 -6.565 5.577 1.00 98.44 97 VAL A N 1
ATOM 716 C CA . VAL A 1 97 ? 8.327 -5.960 4.437 1.00 98.44 97 VAL A CA 1
ATOM 717 C C . VAL A 1 97 ? 9.103 -4.762 3.910 1.00 98.44 97 VAL A C 1
ATOM 719 O O . VAL A 1 97 ? 9.358 -4.698 2.707 1.00 98.44 97 VAL A O 1
ATOM 722 N N . ILE A 1 98 ? 9.507 -3.840 4.785 1.00 98.50 98 ILE A N 1
ATOM 723 C CA . ILE A 1 98 ? 10.209 -2.613 4.399 1.00 98.50 98 ILE A CA 1
ATOM 724 C C . ILE A 1 98 ? 11.565 -2.942 3.759 1.00 98.50 98 ILE A C 1
ATOM 726 O O . ILE A 1 98 ? 11.852 -2.456 2.659 1.00 98.50 98 ILE A O 1
ATOM 730 N N . ASN A 1 99 ? 12.371 -3.800 4.397 1.00 97.56 99 ASN A N 1
ATOM 731 C CA . ASN A 1 99 ? 13.661 -4.224 3.853 1.00 97.56 99 ASN A CA 1
ATOM 732 C C . ASN A 1 99 ? 13.491 -4.891 2.481 1.00 97.56 99 ASN A C 1
ATOM 734 O O . ASN A 1 99 ? 14.134 -4.495 1.507 1.00 97.56 99 ASN A O 1
ATOM 738 N N . SER A 1 100 ? 12.548 -5.827 2.365 1.00 96.81 100 SER A N 1
ATOM 739 C CA . SER A 1 100 ? 12.289 -6.543 1.119 1.00 96.81 100 SER A CA 1
ATOM 740 C C . SER A 1 100 ? 11.793 -5.628 0.004 1.00 96.81 100 SER A C 1
ATOM 742 O O . SER A 1 100 ? 12.243 -5.764 -1.132 1.00 96.81 100 SER A O 1
ATOM 744 N N . GLN A 1 101 ? 10.914 -4.656 0.285 1.00 97.56 101 GLN A N 1
ATOM 745 C CA . GLN A 1 101 ? 10.509 -3.674 -0.731 1.00 97.56 101 GLN A CA 1
ATOM 746 C C . GLN A 1 101 ? 11.710 -2.853 -1.221 1.00 97.56 101 GLN A C 1
ATOM 748 O O . GLN A 1 101 ? 11.856 -2.636 -2.428 1.00 97.56 101 GLN A O 1
ATOM 753 N N . ARG A 1 102 ? 12.627 -2.471 -0.320 1.00 96.50 102 ARG A N 1
ATOM 754 C CA . ARG A 1 102 ? 13.868 -1.777 -0.691 1.00 96.50 102 ARG A CA 1
ATOM 755 C C . ARG A 1 102 ? 14.767 -2.666 -1.548 1.00 96.50 102 ARG A C 1
ATOM 757 O O . ARG A 1 102 ? 15.267 -2.209 -2.577 1.00 96.50 102 ARG A O 1
ATOM 764 N N . ALA A 1 103 ? 14.937 -3.928 -1.162 1.00 95.50 103 ALA A N 1
ATOM 765 C CA . ALA A 1 103 ? 15.734 -4.909 -1.889 1.00 95.50 103 ALA A CA 1
ATOM 766 C C . ALA A 1 103 ? 15.143 -5.225 -3.275 1.00 95.50 103 ALA A C 1
ATOM 768 O O . ALA A 1 103 ? 15.891 -5.355 -4.249 1.00 95.50 103 ALA A O 1
ATOM 769 N N . TYR A 1 104 ? 13.812 -5.282 -3.414 1.00 96.12 104 TYR A N 1
ATOM 770 C CA . TYR A 1 104 ? 13.161 -5.381 -4.722 1.00 96.12 104 TYR A CA 1
ATOM 771 C C . TYR A 1 104 ? 13.495 -4.173 -5.594 1.00 96.12 104 TYR A C 1
ATOM 773 O O . TYR A 1 104 ? 13.890 -4.378 -6.742 1.00 96.12 104 TYR A O 1
ATOM 781 N N . GLY A 1 105 ? 13.421 -2.950 -5.061 1.00 95.25 105 GLY A N 1
ATOM 782 C CA . GLY A 1 105 ? 13.799 -1.736 -5.785 1.00 95.25 105 GLY A CA 1
ATOM 783 C C . GLY A 1 105 ? 15.259 -1.750 -6.256 1.00 95.25 105 GLY A C 1
ATOM 784 O O . GLY A 1 105 ? 15.540 -1.639 -7.450 1.00 95.25 105 GLY A O 1
ATOM 785 N N . TRP A 1 106 ? 16.195 -1.949 -5.325 1.00 95.06 106 TRP A N 1
ATOM 786 C CA . TRP A 1 106 ? 17.640 -1.925 -5.591 1.00 95.06 106 TRP A CA 1
ATOM 787 C C . TRP A 1 106 ? 18.116 -3.082 -6.469 1.00 95.06 106 TRP A C 1
ATOM 789 O O . TRP A 1 106 ? 18.806 -2.867 -7.464 1.00 95.06 106 TRP A O 1
ATOM 799 N N . GLY A 1 107 ? 17.708 -4.310 -6.149 1.00 95.81 107 GLY A N 1
ATOM 800 C CA . GLY A 1 107 ? 18.098 -5.483 -6.922 1.00 95.81 107 GLY A CA 1
ATOM 801 C C . GLY A 1 107 ? 17.577 -5.427 -8.352 1.00 95.81 107 GLY A C 1
ATOM 802 O O . GLY A 1 107 ? 18.292 -5.781 -9.282 1.00 95.81 107 GLY A O 1
ATOM 803 N N . THR A 1 108 ? 16.344 -4.949 -8.549 1.00 96.94 108 THR A N 1
ATOM 804 C CA . THR A 1 108 ? 15.772 -4.794 -9.896 1.00 96.94 108 THR A CA 1
ATOM 805 C C . THR A 1 108 ? 16.528 -3.737 -10.699 1.00 96.94 108 THR A C 1
ATOM 807 O O . THR A 1 108 ? 16.814 -3.975 -11.869 1.00 96.94 108 THR A O 1
ATOM 810 N N . ALA A 1 109 ? 16.938 -2.625 -10.080 1.00 95.56 109 ALA A N 1
ATOM 811 C CA . ALA A 1 109 ? 17.791 -1.629 -10.732 1.00 95.56 109 ALA A CA 1
ATOM 812 C C . ALA A 1 109 ? 19.155 -2.204 -11.164 1.00 95.56 109 ALA A C 1
ATOM 814 O O . ALA A 1 109 ? 19.636 -1.896 -12.258 1.00 95.56 109 ALA A O 1
ATOM 815 N N . TRP A 1 110 ? 19.755 -3.082 -10.354 1.00 96.44 110 TRP A N 1
ATOM 816 C CA . TRP A 1 110 ? 20.983 -3.778 -10.744 1.00 96.44 110 TRP A CA 1
ATOM 817 C C . TRP A 1 110 ? 20.754 -4.707 -11.946 1.00 96.44 110 TRP A C 1
ATOM 819 O O . TRP A 1 110 ? 21.438 -4.559 -12.955 1.00 96.44 110 TRP A O 1
ATOM 829 N N . TRP A 1 111 ? 19.736 -5.577 -11.907 1.00 97.12 111 TRP A N 1
ATOM 830 C CA . TRP A 1 111 ? 19.403 -6.459 -13.040 1.00 97.12 111 TRP A CA 1
ATOM 831 C C . TRP A 1 111 ? 19.153 -5.682 -14.342 1.00 97.12 111 TRP A C 1
ATOM 833 O O . TRP A 1 111 ? 19.594 -6.097 -15.412 1.00 97.12 111 TRP A O 1
ATOM 843 N N . LEU A 1 112 ? 18.486 -4.528 -14.253 1.00 96.81 112 LEU A N 1
ATOM 844 C CA . LEU A 1 112 ? 18.264 -3.635 -15.393 1.00 96.81 112 LEU A CA 1
ATOM 845 C C . LEU A 1 112 ? 19.570 -3.079 -15.971 1.00 96.81 112 LEU A C 1
ATOM 847 O O . LEU A 1 112 ? 19.686 -2.955 -17.191 1.00 96.81 112 LEU A O 1
ATOM 851 N N . THR A 1 113 ? 20.539 -2.756 -15.112 1.00 96.12 113 THR A N 1
ATOM 852 C CA . THR A 1 113 ? 21.855 -2.249 -15.530 1.00 96.12 113 THR A CA 1
ATOM 853 C C . THR A 1 113 ? 22.633 -3.311 -16.298 1.00 96.12 113 THR A C 1
ATOM 855 O O . THR A 1 113 ? 23.200 -3.009 -17.343 1.00 96.12 113 THR A O 1
ATOM 858 N N . GLU A 1 114 ? 22.596 -4.561 -15.835 1.00 96.25 114 GLU A N 1
ATOM 859 C CA . GLU A 1 114 ? 23.293 -5.667 -16.500 1.00 96.25 114 GLU A CA 1
ATOM 860 C C . GLU A 1 114 ? 22.590 -6.125 -17.792 1.00 96.25 114 GLU A C 1
ATOM 862 O O . GLU A 1 114 ? 23.236 -6.617 -18.712 1.00 96.25 114 GLU A O 1
ATOM 867 N N . SER A 1 115 ? 21.268 -5.923 -17.899 1.00 94.88 115 SER A N 1
ATOM 868 C CA . SER A 1 115 ? 20.481 -6.186 -19.117 1.00 94.88 115 SER A CA 1
ATOM 869 C C . SER A 1 115 ? 20.577 -7.627 -19.655 1.00 94.88 115 SER A C 1
ATOM 871 O O . SER A 1 115 ? 20.524 -7.849 -20.865 1.00 94.88 115 SER A O 1
ATOM 873 N N . PHE A 1 116 ? 20.658 -8.618 -18.763 1.00 96.00 116 PHE A N 1
ATOM 874 C CA . PHE A 1 116 ? 20.579 -10.033 -19.139 1.00 96.00 116 PHE A CA 1
ATOM 875 C C . PHE A 1 116 ? 19.232 -10.385 -19.784 1.00 96.00 116 PHE A C 1
ATOM 877 O O . PHE A 1 116 ? 18.218 -9.724 -19.561 1.00 96.00 116 PHE A O 1
ATOM 884 N N . THR A 1 117 ? 19.193 -11.493 -20.525 1.00 93.31 117 THR A N 1
ATOM 885 C CA . THR A 1 117 ? 17.934 -12.143 -20.929 1.00 93.31 117 THR A CA 1
ATOM 886 C C . THR A 1 117 ? 17.629 -13.316 -19.996 1.00 93.31 117 THR A C 1
ATOM 888 O O . THR A 1 117 ? 18.538 -13.891 -19.399 1.00 93.31 117 THR A O 1
ATOM 891 N N . ALA A 1 118 ? 16.357 -13.697 -19.837 1.00 86.69 118 ALA A N 1
ATOM 892 C CA . ALA A 1 118 ? 15.982 -14.763 -18.895 1.00 86.69 118 ALA A CA 1
ATOM 893 C C . ALA A 1 118 ? 16.582 -16.141 -19.249 1.00 86.69 118 ALA A C 1
ATOM 895 O O . ALA A 1 118 ? 16.763 -16.978 -18.366 1.00 86.69 118 ALA A O 1
ATOM 896 N N . GLY A 1 119 ? 16.897 -16.365 -20.529 1.00 88.75 119 GLY A N 1
ATOM 897 C CA . GLY A 1 119 ? 17.533 -17.586 -21.031 1.00 88.75 119 GLY A CA 1
ATOM 898 C C . GLY A 1 119 ? 19.056 -17.508 -21.152 1.00 88.75 119 GLY A C 1
ATOM 899 O O . GLY A 1 119 ? 19.650 -18.433 -21.699 1.00 88.75 119 GLY A O 1
ATOM 900 N N . ASP A 1 120 ? 19.685 -16.422 -20.699 1.00 92.06 120 ASP A N 1
ATOM 901 C CA . ASP A 1 120 ? 21.130 -16.242 -20.813 1.00 92.06 120 ASP A CA 1
ATOM 902 C C . ASP A 1 120 ? 21.880 -17.286 -19.957 1.00 92.06 120 ASP A C 1
ATOM 904 O O . ASP A 1 120 ? 21.686 -17.325 -18.737 1.00 92.06 120 ASP A O 1
ATOM 908 N N . PRO A 1 121 ? 22.755 -18.128 -20.545 1.00 91.81 121 PRO A N 1
ATOM 909 C CA . PRO A 1 121 ? 23.580 -19.066 -19.784 1.00 91.81 121 PRO A CA 1
ATOM 910 C C . PRO A 1 121 ? 24.504 -18.383 -18.768 1.00 91.81 121 PRO A C 1
ATOM 912 O O . PRO A 1 121 ? 24.894 -19.009 -17.784 1.00 91.81 121 PRO A O 1
ATOM 915 N N . ALA A 1 122 ? 24.854 -17.114 -18.999 1.00 93.88 122 ALA A N 1
ATOM 916 C CA . ALA A 1 122 ? 25.666 -16.303 -18.104 1.00 93.88 122 ALA A CA 1
ATOM 917 C C . ALA A 1 122 ? 24.845 -15.580 -17.024 1.00 93.88 122 ALA A C 1
ATOM 919 O O . ALA A 1 122 ? 25.447 -14.906 -16.190 1.00 93.88 122 ALA A O 1
ATOM 920 N N . LEU A 1 123 ? 23.508 -15.719 -17.003 1.00 94.88 123 LEU A N 1
ATOM 921 C CA . LEU A 1 123 ? 22.641 -15.086 -16.005 1.00 94.88 123 LEU A CA 1
ATOM 922 C C . LEU A 1 123 ? 23.073 -15.498 -14.586 1.00 94.88 123 LEU A C 1
ATOM 924 O O . LEU A 1 123 ? 22.883 -16.667 -14.213 1.00 94.88 123 LEU A O 1
ATOM 928 N N . PRO A 1 124 ? 23.570 -14.554 -13.764 1.00 94.75 124 PRO A N 1
ATOM 929 C CA . PRO A 1 124 ? 23.996 -14.837 -12.400 1.00 94.75 124 PRO A CA 1
ATOM 930 C C . PRO A 1 124 ? 22.893 -15.502 -11.570 1.00 94.75 124 PRO A C 1
ATOM 932 O O . PRO A 1 124 ? 21.698 -15.319 -11.817 1.00 94.75 124 PRO A O 1
ATOM 935 N N . SER A 1 125 ? 23.282 -16.284 -10.563 1.00 93.38 125 SER A N 1
ATOM 936 C CA . SER A 1 125 ? 22.341 -16.954 -9.653 1.00 93.38 125 SER A CA 1
ATOM 937 C C . SER A 1 125 ? 21.659 -15.985 -8.680 1.00 93.38 125 SER A C 1
ATOM 939 O O . SER A 1 125 ? 20.542 -16.252 -8.234 1.00 93.38 125 SER A O 1
ATOM 941 N N . ALA A 1 126 ? 22.304 -14.854 -8.383 1.00 94.81 126 ALA A N 1
ATOM 942 C CA . ALA A 1 126 ? 21.811 -13.799 -7.510 1.00 94.81 126 ALA A CA 1
ATOM 943 C C . ALA A 1 126 ? 22.462 -12.448 -7.849 1.00 94.81 126 ALA A C 1
ATOM 945 O O . ALA A 1 126 ? 23.449 -12.379 -8.584 1.00 94.81 126 ALA A O 1
ATOM 946 N N . VAL A 1 127 ? 21.902 -11.378 -7.284 1.00 95.12 127 VAL A N 1
ATOM 947 C CA . VAL A 1 127 ? 22.553 -10.064 -7.243 1.00 95.12 127 VAL A CA 1
ATOM 948 C C . VAL A 1 127 ? 23.779 -10.164 -6.320 1.00 95.12 127 VAL A C 1
ATOM 950 O O . VAL A 1 127 ? 23.642 -10.750 -5.244 1.00 95.12 127 VAL A O 1
ATOM 953 N N . PRO A 1 128 ? 24.944 -9.606 -6.691 1.00 94.75 128 PRO A N 1
ATOM 954 C CA . PRO A 1 128 ? 26.141 -9.629 -5.853 1.00 94.75 128 PRO A CA 1
ATOM 955 C C . PRO A 1 128 ? 25.931 -8.991 -4.473 1.00 94.75 128 PRO A C 1
ATOM 957 O O . PRO A 1 128 ? 25.326 -7.923 -4.385 1.00 94.75 128 PRO A O 1
ATOM 960 N N . ASP A 1 129 ? 26.532 -9.575 -3.429 1.00 94.25 129 ASP A N 1
ATOM 961 C CA . ASP A 1 129 ? 26.366 -9.138 -2.029 1.00 94.25 129 ASP A CA 1
ATOM 962 C C . ASP A 1 129 ? 26.691 -7.657 -1.797 1.00 94.25 129 ASP A C 1
ATOM 964 O O . ASP A 1 129 ? 25.996 -6.976 -1.046 1.00 94.25 129 ASP A O 1
ATOM 968 N N . LYS A 1 130 ? 27.664 -7.116 -2.540 1.00 94.00 130 LYS A N 1
ATOM 969 C CA . LYS A 1 130 ? 28.033 -5.690 -2.515 1.00 94.00 130 LYS A CA 1
ATOM 970 C C . LYS A 1 130 ? 26.869 -4.726 -2.783 1.00 94.00 130 LYS A C 1
ATOM 972 O O . LYS A 1 130 ? 26.943 -3.564 -2.404 1.00 94.00 130 LYS A O 1
ATOM 977 N N . VAL A 1 131 ? 25.813 -5.169 -3.474 1.00 92.94 131 VAL A N 1
ATOM 978 C CA . VAL A 1 131 ? 24.611 -4.348 -3.727 1.00 92.94 131 VAL A CA 1
ATOM 979 C C . VAL A 1 131 ? 23.780 -4.184 -2.450 1.00 92.94 131 VAL A C 1
ATOM 981 O O . VAL A 1 131 ? 23.041 -3.211 -2.314 1.00 92.94 131 VAL A O 1
ATOM 984 N N . TRP A 1 132 ? 23.911 -5.117 -1.508 1.00 93.62 132 TRP A N 1
ATOM 985 C CA . TRP A 1 132 ? 23.150 -5.168 -0.263 1.00 93.62 132 TRP A CA 1
ATOM 986 C C . TRP A 1 132 ? 23.875 -4.525 0.918 1.00 93.62 132 TRP A C 1
ATOM 988 O O . TRP A 1 132 ? 23.212 -4.075 1.844 1.00 93.62 132 TRP A O 1
ATOM 998 N N . GLU A 1 133 ? 25.207 -4.425 0.874 1.00 91.00 133 GLU A N 1
ATOM 999 C CA . GLU A 1 133 ? 26.046 -3.904 1.970 1.00 91.00 133 GLU A CA 1
ATOM 1000 C C . GLU A 1 133 ? 25.649 -2.499 2.454 1.00 91.00 133 GLU A C 1
ATOM 1002 O O . GLU A 1 133 ? 25.866 -2.155 3.613 1.00 91.00 133 GLU A O 1
ATOM 1007 N N . THR A 1 134 ? 25.059 -1.677 1.582 1.00 86.25 134 THR A N 1
ATOM 1008 C CA . THR A 1 134 ? 24.627 -0.313 1.920 1.00 86.25 134 THR A CA 1
ATOM 1009 C C . THR A 1 134 ? 23.180 -0.225 2.402 1.00 86.25 134 THR A C 1
ATOM 1011 O O . THR A 1 134 ? 22.703 0.876 2.687 1.00 86.25 134 THR A O 1
ATOM 1014 N N . LEU A 1 135 ? 22.439 -1.337 2.422 1.00 91.62 135 LEU A N 1
ATOM 1015 C CA . LEU A 1 135 ? 21.043 -1.335 2.845 1.00 91.62 135 LEU A CA 1
ATOM 1016 C C . LEU A 1 135 ? 20.936 -1.339 4.378 1.00 91.62 135 LEU A C 1
ATOM 1018 O O . LEU A 1 135 ? 21.773 -1.941 5.051 1.00 91.62 135 LEU A O 1
ATOM 1022 N N . PRO A 1 136 ? 19.914 -0.677 4.951 1.00 92.75 136 PRO A N 1
ATOM 1023 C CA . PRO A 1 136 ? 19.694 -0.715 6.388 1.00 92.75 136 PRO A CA 1
ATOM 1024 C C . PRO A 1 136 ? 19.370 -2.135 6.860 1.00 92.75 136 PRO A C 1
ATOM 1026 O O . PRO A 1 136 ? 18.652 -2.878 6.186 1.00 92.75 136 PRO A O 1
ATOM 1029 N N . ASP A 1 137 ? 19.871 -2.479 8.045 1.00 91.69 137 ASP A N 1
ATOM 1030 C CA . ASP A 1 137 ? 19.581 -3.761 8.680 1.00 91.69 137 ASP A CA 1
ATOM 1031 C C . ASP A 1 137 ? 18.077 -3.917 8.962 1.00 91.69 137 ASP A C 1
ATOM 1033 O O . ASP A 1 137 ? 17.415 -3.006 9.471 1.00 91.69 137 ASP A O 1
ATOM 1037 N N . GLU A 1 138 ? 17.551 -5.088 8.615 1.00 91.06 138 GLU A N 1
ATOM 1038 C CA . GLU A 1 138 ? 16.129 -5.419 8.679 1.00 91.06 138 GLU A CA 1
ATOM 1039 C C . GLU A 1 138 ? 15.603 -5.442 10.119 1.00 91.06 138 GLU A C 1
ATOM 1041 O O . GLU A 1 138 ? 14.592 -4.808 10.429 1.00 91.06 138 GLU A O 1
ATOM 1046 N N . ALA A 1 139 ? 16.312 -6.146 11.005 1.00 83.50 139 ALA A N 1
ATOM 1047 C CA . ALA A 1 139 ? 15.873 -6.402 12.374 1.00 83.50 139 ALA A CA 1
ATOM 1048 C C . ALA A 1 139 ? 16.033 -5.181 13.291 1.00 83.50 139 ALA A C 1
ATOM 1050 O O . ALA A 1 139 ? 15.380 -5.097 14.332 1.00 83.50 139 ALA A O 1
ATOM 1051 N N . THR A 1 140 ? 16.894 -4.232 12.921 1.00 89.75 140 THR A N 1
ATOM 1052 C CA . THR A 1 140 ? 17.171 -3.036 13.718 1.00 89.75 140 THR A CA 1
ATOM 1053 C C . THR A 1 140 ? 16.680 -1.766 13.034 1.00 89.75 140 THR A C 1
ATOM 1055 O O . THR A 1 140 ? 15.713 -1.162 13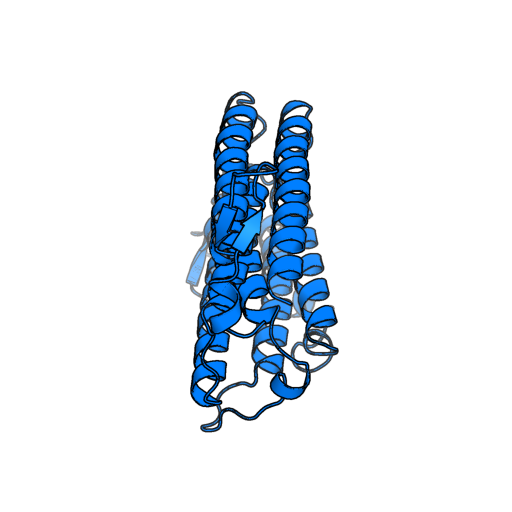.494 1.00 89.75 140 THR A O 1
ATOM 1058 N N . ALA A 1 141 ? 17.323 -1.328 11.954 1.00 93.38 141 ALA A N 1
ATOM 1059 C CA . ALA A 1 141 ? 17.071 -0.023 11.353 1.00 93.38 141 ALA A CA 1
ATOM 1060 C C . ALA A 1 141 ? 15.684 0.061 10.697 1.00 93.38 141 ALA A C 1
ATOM 1062 O O . ALA A 1 141 ? 14.959 1.030 10.937 1.00 93.38 141 ALA A O 1
ATOM 1063 N N . GLU A 1 142 ? 15.291 -0.951 9.918 1.00 94.81 142 GLU A N 1
ATOM 1064 C CA . GLU A 1 142 ? 13.993 -0.958 9.226 1.00 94.81 142 GLU A CA 1
ATOM 1065 C C . GLU A 1 142 ? 12.819 -1.206 10.179 1.00 94.81 142 GLU A C 1
ATOM 1067 O O . GLU A 1 142 ? 11.741 -0.645 9.982 1.00 94.81 142 GLU A O 1
ATOM 1072 N N . ALA A 1 143 ? 13.041 -1.969 11.249 1.00 96.38 143 ALA A N 1
ATOM 1073 C CA . ALA A 1 143 ? 12.042 -2.312 12.259 1.00 96.38 143 ALA A CA 1
ATOM 1074 C C . ALA A 1 143 ? 11.863 -1.257 13.375 1.00 96.38 143 ALA A C 1
ATOM 1076 O O . ALA A 1 143 ? 11.015 -1.414 14.259 1.00 96.38 143 ALA A O 1
ATOM 1077 N N . LYS A 1 144 ? 12.646 -0.170 13.377 1.00 97.00 144 LYS A N 1
ATOM 1078 C CA . LYS A 1 144 ? 12.651 0.821 14.466 1.00 97.00 144 LYS A CA 1
ATOM 1079 C C . LYS A 1 144 ? 11.477 1.802 14.405 1.00 97.00 144 LYS A C 1
ATOM 1081 O O . LYS A 1 144 ? 11.211 2.392 13.356 1.00 97.00 144 LYS A O 1
ATOM 1086 N N . GLY A 1 145 ? 10.896 2.091 15.571 1.00 97.06 145 GLY A N 1
ATOM 1087 C CA . GLY A 1 145 ? 9.952 3.194 15.785 1.00 97.06 145 GLY A CA 1
ATOM 1088 C C . GLY A 1 145 ? 8.536 2.740 16.131 1.00 97.06 145 GLY A C 1
ATOM 1089 O O . GLY A 1 145 ? 8.302 1.576 16.458 1.00 97.06 145 GLY A O 1
ATOM 1090 N N . THR A 1 146 ? 7.614 3.688 16.078 1.00 98.31 146 THR A N 1
ATOM 1091 C CA . THR A 1 146 ? 6.168 3.500 16.259 1.00 98.31 146 THR A CA 1
ATOM 1092 C C . THR A 1 146 ? 5.523 2.877 15.015 1.00 98.31 146 THR A C 1
ATOM 1094 O O . THR A 1 146 ? 6.139 2.819 13.945 1.00 98.31 146 THR A O 1
ATOM 1097 N N . VAL A 1 147 ? 4.258 2.456 15.106 1.00 98.06 147 VAL A N 1
ATOM 1098 C CA . VAL A 1 147 ? 3.456 2.025 13.945 1.00 98.06 147 VAL A CA 1
ATOM 1099 C C . VAL A 1 147 ? 3.437 3.127 12.880 1.00 98.06 147 VAL A C 1
ATOM 1101 O O . VAL A 1 147 ? 3.535 2.845 11.685 1.00 98.06 147 VAL A O 1
ATOM 1104 N N . VAL A 1 148 ? 3.356 4.394 13.300 1.00 98.12 148 VAL A N 1
ATOM 1105 C CA . VAL A 1 148 ? 3.380 5.554 12.397 1.00 98.12 148 VAL A CA 1
ATOM 1106 C C . VAL A 1 148 ? 4.718 5.656 11.663 1.00 98.12 148 VAL A C 1
ATOM 1108 O O . VAL A 1 148 ? 4.722 5.825 10.443 1.00 98.12 148 VAL A O 1
ATOM 1111 N N . ASP A 1 149 ? 5.841 5.482 12.365 1.00 98.38 149 ASP A N 1
ATOM 1112 C CA . ASP A 1 149 ? 7.177 5.514 11.754 1.00 98.38 149 ASP A CA 1
ATOM 1113 C C . ASP A 1 149 ? 7.359 4.393 10.724 1.00 98.38 149 ASP A C 1
ATOM 1115 O O . ASP A 1 149 ? 7.899 4.620 9.640 1.00 98.38 149 ASP A O 1
ATOM 1119 N N . LEU A 1 150 ? 6.895 3.181 11.047 1.00 98.44 150 LEU A N 1
ATOM 1120 C CA . LEU A 1 150 ? 6.987 2.018 10.162 1.00 98.44 150 LEU A CA 1
ATOM 1121 C C . LEU A 1 150 ? 6.146 2.208 8.896 1.00 98.44 150 LEU A C 1
ATOM 1123 O O . LEU A 1 150 ? 6.617 1.926 7.794 1.00 98.44 150 LEU A O 1
ATOM 1127 N N . ARG A 1 151 ? 4.929 2.748 9.034 1.00 98.31 151 ARG A N 1
ATOM 1128 C CA . ARG A 1 151 ? 4.063 3.076 7.894 1.00 98.31 151 ARG A CA 1
ATOM 1129 C C . ARG A 1 151 ? 4.706 4.120 6.984 1.00 98.31 151 ARG A C 1
ATOM 1131 O O . ARG A 1 151 ? 4.839 3.867 5.793 1.00 98.31 151 ARG A O 1
ATOM 1138 N N . ALA A 1 152 ? 5.190 5.224 7.553 1.00 98.44 152 ALA A N 1
ATOM 1139 C CA . ALA A 1 152 ? 5.866 6.270 6.789 1.00 98.44 152 ALA A CA 1
ATOM 1140 C C . ALA A 1 152 ? 7.139 5.752 6.097 1.00 98.44 152 ALA A C 1
ATOM 1142 O O . ALA A 1 152 ? 7.470 6.153 4.981 1.00 98.44 152 ALA A O 1
ATOM 1143 N N . ARG A 1 153 ? 7.876 4.836 6.734 1.00 98.19 153 ARG A N 1
ATOM 1144 C CA . ARG A 1 153 ? 9.056 4.214 6.121 1.00 98.19 153 ARG A CA 1
ATOM 1145 C C . ARG A 1 153 ? 8.684 3.309 4.950 1.00 98.19 153 ARG A C 1
ATOM 1147 O O . ARG A 1 153 ? 9.362 3.360 3.925 1.00 98.19 153 ARG A O 1
ATOM 1154 N N . MET A 1 154 ? 7.616 2.526 5.084 1.00 97.81 154 MET A N 1
ATOM 1155 C CA . MET A 1 154 ? 7.081 1.714 3.992 1.00 97.81 154 MET A CA 1
ATOM 1156 C C . MET A 1 154 ? 6.666 2.584 2.798 1.00 97.81 154 MET A C 1
ATOM 1158 O O . MET A 1 154 ? 7.051 2.260 1.674 1.00 97.81 154 MET A O 1
ATOM 1162 N N . ASP A 1 155 ? 5.956 3.691 3.043 1.00 97.94 155 ASP A N 1
ATOM 1163 C CA . ASP A 1 155 ? 5.582 4.669 2.013 1.00 97.94 155 ASP A CA 1
ATOM 1164 C C . ASP A 1 155 ? 6.809 5.162 1.246 1.00 97.94 155 ASP A C 1
ATOM 1166 O O . ASP A 1 155 ? 6.913 4.964 0.038 1.00 97.94 155 ASP A O 1
ATOM 1170 N N . ASN A 1 156 ? 7.803 5.684 1.968 1.00 97.75 156 ASN A N 1
ATOM 1171 C CA . ASN A 1 156 ? 9.025 6.219 1.369 1.00 97.75 156 ASN A CA 1
ATOM 1172 C C . ASN A 1 156 ? 9.772 5.188 0.507 1.00 97.75 156 ASN A C 1
ATOM 1174 O O . ASN A 1 156 ? 10.329 5.525 -0.538 1.00 97.75 156 ASN A O 1
ATOM 1178 N N . VAL A 1 157 ? 9.822 3.924 0.940 1.00 96.69 157 VAL A N 1
ATOM 1179 C CA . VAL A 1 157 ? 10.492 2.857 0.182 1.00 96.69 157 VAL A CA 1
ATOM 1180 C C . VAL A 1 157 ? 9.735 2.516 -1.097 1.00 96.69 157 VAL A C 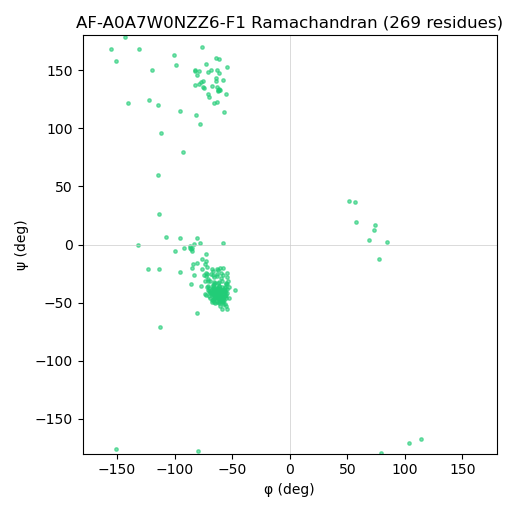1
ATOM 1182 O O . VAL A 1 157 ? 10.367 2.300 -2.141 1.00 96.69 157 VAL A O 1
ATOM 1185 N N . LEU A 1 158 ? 8.404 2.449 -1.029 1.00 96.00 158 LEU A N 1
ATOM 1186 C CA . LEU A 1 158 ? 7.593 2.134 -2.196 1.00 96.00 158 LEU A CA 1
ATOM 1187 C C . LEU A 1 158 ? 7.606 3.285 -3.202 1.00 96.00 158 LEU A C 1
ATOM 1189 O O . LEU A 1 158 ? 7.823 3.034 -4.387 1.00 96.00 158 LEU A O 1
ATOM 1193 N N . ASP A 1 159 ? 7.465 4.522 -2.731 1.00 96.19 159 ASP A N 1
ATOM 1194 C CA . ASP A 1 159 ? 7.485 5.726 -3.562 1.00 96.19 159 ASP A CA 1
ATOM 1195 C C . ASP A 1 159 ? 8.842 5.873 -4.270 1.00 96.19 159 ASP A C 1
ATOM 1197 O O . ASP A 1 159 ? 8.888 5.977 -5.495 1.00 96.19 159 ASP A O 1
ATOM 1201 N N . MET A 1 160 ? 9.961 5.712 -3.547 1.00 95.00 160 MET A N 1
ATOM 1202 C CA . MET A 1 160 ? 11.309 5.688 -4.139 1.00 95.00 160 MET A CA 1
ATOM 1203 C C . MET A 1 160 ? 11.451 4.603 -5.222 1.00 95.00 160 MET A C 1
ATOM 1205 O O . MET A 1 160 ? 12.110 4.803 -6.246 1.00 95.00 160 MET A O 1
ATOM 1209 N N . SER A 1 161 ? 10.882 3.418 -4.994 1.00 94.12 161 SER A N 1
ATOM 1210 C CA . SER A 1 161 ? 10.951 2.323 -5.967 1.00 94.12 161 SER A CA 1
ATOM 1211 C C . SER A 1 161 ? 10.093 2.619 -7.198 1.00 94.12 161 SER A C 1
ATOM 1213 O O . SER A 1 161 ? 10.524 2.356 -8.321 1.00 94.12 161 SER A O 1
ATOM 1215 N N . ALA A 1 162 ? 8.914 3.210 -7.005 1.00 93.25 162 ALA A N 1
ATOM 1216 C CA . ALA A 1 162 ? 8.022 3.617 -8.079 1.00 93.25 162 ALA A CA 1
ATOM 1217 C C . ALA A 1 162 ? 8.638 4.720 -8.946 1.00 93.25 162 ALA A C 1
ATOM 1219 O O . ALA A 1 162 ? 8.662 4.571 -10.166 1.00 93.25 162 ALA A O 1
ATOM 1220 N N . GLU A 1 163 ? 9.227 5.756 -8.342 1.00 91.94 163 GLU A N 1
ATOM 1221 C CA . GLU A 1 163 ? 9.936 6.831 -9.056 1.00 91.94 163 GLU A CA 1
ATOM 1222 C C . GLU A 1 163 ? 10.997 6.293 -10.025 1.00 91.94 163 GLU A C 1
ATOM 1224 O O . GLU A 1 163 ? 11.188 6.826 -11.117 1.00 91.94 163 GLU A O 1
ATOM 1229 N N . ARG A 1 164 ? 11.681 5.209 -9.643 1.00 90.94 164 ARG A N 1
ATOM 1230 C CA . ARG A 1 164 ? 12.761 4.614 -10.441 1.00 90.94 164 ARG A CA 1
ATOM 1231 C C . ARG A 1 164 ? 12.274 3.618 -11.487 1.00 90.94 164 ARG A C 1
ATOM 1233 O O . ARG A 1 164 ? 12.908 3.483 -12.530 1.00 90.94 164 ARG A O 1
ATOM 1240 N N . LEU A 1 165 ? 11.208 2.875 -11.193 1.00 94.75 165 LEU A N 1
ATOM 1241 C CA . LEU A 1 165 ? 10.847 1.670 -11.947 1.00 94.75 165 LEU A CA 1
ATOM 1242 C C . LEU A 1 165 ? 9.528 1.798 -12.719 1.00 94.75 165 LEU A C 1
ATOM 1244 O O . LEU A 1 165 ? 9.318 1.064 -13.680 1.00 94.75 165 LEU A O 1
ATOM 1248 N N . ALA A 1 166 ? 8.640 2.723 -12.356 1.00 92.94 166 ALA A N 1
ATOM 1249 C CA . ALA A 1 166 ? 7.333 2.838 -13.005 1.00 92.94 166 ALA A CA 1
ATOM 1250 C C . ALA A 1 166 ? 7.425 3.418 -14.422 1.00 92.94 166 ALA A C 1
ATOM 1252 O O . ALA A 1 166 ? 6.635 3.060 -15.289 1.00 92.94 166 ALA A O 1
ATOM 1253 N N . GLY A 1 167 ? 8.451 4.222 -14.707 1.00 91.75 167 GLY A N 1
ATOM 1254 C CA . GLY A 1 167 ? 8.720 4.752 -16.046 1.00 91.75 167 GLY A CA 1
ATOM 1255 C C . GLY A 1 167 ? 9.428 3.786 -17.006 1.00 91.75 167 GLY A C 1
ATOM 1256 O O . GLY A 1 167 ? 9.826 4.212 -18.090 1.00 91.75 167 GLY A O 1
ATOM 1257 N N . LEU A 1 168 ? 9.648 2.521 -16.627 1.00 94.25 168 LEU A N 1
ATOM 1258 C CA . LEU A 1 168 ? 10.359 1.568 -17.482 1.00 94.25 168 LEU A CA 1
ATOM 1259 C C . LEU A 1 168 ? 9.601 1.312 -1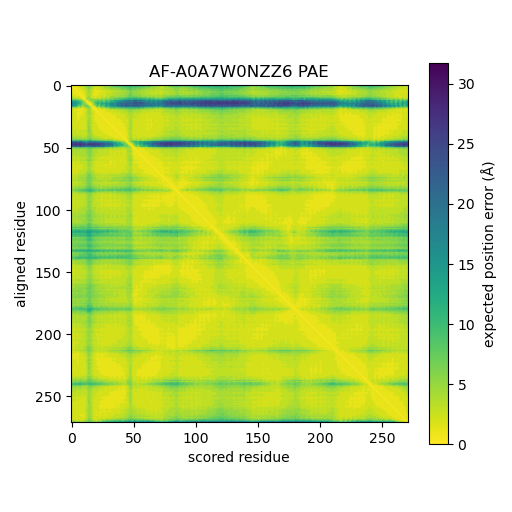8.785 1.00 94.25 168 LEU A C 1
ATOM 1261 O O . LEU A 1 168 ? 8.396 1.070 -18.782 1.00 94.25 168 LEU A O 1
ATOM 1265 N N . ALA A 1 169 ? 10.338 1.311 -19.896 1.00 93.19 169 ALA A N 1
ATOM 1266 C CA . ALA A 1 169 ? 9.806 0.896 -21.186 1.00 93.19 169 ALA A CA 1
ATOM 1267 C C . ALA A 1 169 ? 9.409 -0.586 -21.150 1.00 93.19 169 ALA A C 1
ATOM 1269 O O . ALA A 1 169 ? 10.155 -1.409 -20.618 1.00 93.19 169 ALA A O 1
ATOM 1270 N N . ASP A 1 170 ? 8.294 -0.936 -21.788 1.00 94.12 170 ASP A N 1
ATOM 1271 C CA . ASP A 1 170 ? 7.730 -2.291 -21.737 1.00 94.12 170 ASP A CA 1
ATOM 1272 C C . ASP A 1 170 ? 8.721 -3.374 -22.191 1.00 94.12 170 ASP A C 1
ATOM 1274 O O . ASP A 1 170 ? 8.815 -4.424 -21.566 1.00 94.12 170 ASP A O 1
ATOM 1278 N N . ALA A 1 171 ? 9.562 -3.085 -23.191 1.00 94.25 171 ALA A N 1
ATOM 1279 C CA . ALA A 1 171 ? 10.602 -4.008 -23.661 1.00 94.25 171 ALA A CA 1
ATOM 1280 C C . ALA A 1 171 ? 11.636 -4.391 -22.580 1.00 94.25 171 ALA A C 1
ATOM 1282 O O . ALA A 1 171 ? 12.328 -5.398 -22.709 1.00 94.25 171 ALA A O 1
ATOM 1283 N N . LYS A 1 172 ? 11.775 -3.593 -21.513 1.00 96.44 172 LYS A N 1
ATOM 1284 C CA . LYS A 1 172 ? 12.665 -3.897 -20.383 1.00 96.44 172 LYS A CA 1
ATOM 1285 C C . LYS A 1 172 ? 12.047 -4.890 -19.399 1.00 96.44 172 LYS A C 1
ATOM 1287 O O . LYS A 1 172 ? 12.784 -5.463 -18.600 1.00 96.44 172 LYS A O 1
ATOM 1292 N N . LEU A 1 173 ? 10.733 -5.116 -19.452 1.00 96.94 173 LEU A N 1
ATOM 1293 C CA . LEU A 1 173 ? 10.053 -6.052 -18.557 1.00 96.94 173 LEU A CA 1
ATOM 1294 C C . LEU A 1 173 ? 10.427 -7.508 -18.836 1.00 96.94 173 LEU A C 1
ATOM 1296 O O . LEU A 1 173 ? 10.401 -8.302 -17.899 1.00 96.94 173 LEU A O 1
ATOM 1300 N N . ASP A 1 174 ? 10.836 -7.829 -20.065 1.00 97.00 174 ASP A N 1
ATOM 1301 C CA . ASP A 1 174 ? 11.248 -9.175 -20.486 1.00 97.00 174 ASP A CA 1
ATOM 1302 C C . ASP A 1 174 ? 12.727 -9.486 -20.208 1.00 97.00 174 ASP A C 1
ATOM 1304 O O . ASP A 1 174 ? 13.183 -10.612 -20.429 1.00 97.00 174 ASP A O 1
ATOM 1308 N N . LEU A 1 175 ? 13.493 -8.514 -19.698 1.00 97.81 175 LEU A N 1
ATOM 1309 C CA . LEU A 1 175 ? 14.870 -8.762 -19.279 1.00 97.81 175 LEU A CA 1
ATOM 1310 C C . LEU A 1 175 ? 14.920 -9.796 -18.151 1.00 97.81 175 LEU A C 1
ATOM 1312 O O . LEU A 1 175 ? 14.019 -9.892 -17.314 1.00 97.81 175 LEU A O 1
ATOM 1316 N N . GLY A 1 176 ? 15.999 -10.569 -18.145 1.00 97.75 176 GLY A N 1
ATOM 1317 C CA . GLY A 1 176 ? 16.250 -11.649 -17.208 1.00 97.75 176 GLY A CA 1
ATOM 1318 C C . GLY A 1 176 ? 16.657 -11.157 -15.830 1.00 97.75 176 GLY A C 1
ATOM 1319 O O . GLY A 1 176 ? 17.438 -10.220 -15.679 1.00 97.75 176 GLY A O 1
ATOM 1320 N N . ALA A 1 177 ? 16.149 -11.844 -14.815 1.00 97.56 177 ALA A N 1
ATOM 1321 C CA . ALA A 1 177 ? 16.561 -11.701 -13.432 1.00 97.56 177 ALA A CA 1
ATOM 1322 C C . ALA A 1 177 ? 16.357 -13.026 -12.677 1.00 97.56 177 ALA A C 1
ATOM 1324 O O . ALA A 1 177 ? 15.969 -14.045 -13.252 1.00 97.56 177 ALA A O 1
ATOM 1325 N N . ARG A 1 178 ? 16.612 -13.023 -11.365 1.00 96.31 178 ARG A N 1
ATOM 1326 C CA . ARG A 1 178 ? 16.381 -14.181 -10.488 1.00 96.31 178 ARG A CA 1
ATOM 1327 C C . ARG A 1 178 ? 15.389 -13.873 -9.380 1.00 96.31 178 ARG A C 1
ATOM 1329 O O . ARG A 1 178 ? 15.336 -12.749 -8.877 1.00 96.31 178 ARG A O 1
ATOM 1336 N N . TRP A 1 179 ? 14.658 -14.893 -8.950 1.00 94.25 179 TRP A N 1
ATOM 1337 C CA . TRP A 1 179 ? 13.906 -14.904 -7.698 1.00 94.25 179 TRP A CA 1
ATOM 1338 C C . TRP A 1 179 ? 14.040 -16.291 -7.075 1.00 94.25 179 TRP A C 1
ATOM 1340 O O . TRP A 1 179 ? 13.723 -17.276 -7.731 1.00 94.25 179 TRP A O 1
ATOM 1350 N N . MET A 1 180 ? 14.566 -16.383 -5.849 1.00 89.44 180 MET A N 1
ATOM 1351 C CA . MET A 1 180 ? 14.838 -17.667 -5.177 1.00 89.44 180 MET A CA 1
ATOM 1352 C C . MET A 1 180 ? 15.653 -18.653 -6.043 1.00 89.44 180 MET A C 1
ATOM 1354 O O . MET A 1 180 ? 15.395 -19.850 -6.062 1.00 89.44 180 MET A O 1
ATOM 1358 N N . GLY A 1 181 ? 16.613 -18.140 -6.823 1.00 88.81 181 GLY A N 1
ATOM 1359 C CA . GLY A 1 181 ? 17.417 -18.930 -7.765 1.00 88.81 181 GLY A CA 1
ATOM 1360 C C . GLY A 1 181 ? 16.714 -19.293 -9.082 1.00 88.81 181 GLY A C 1
ATOM 1361 O O . GLY A 1 181 ? 17.388 -19.663 -10.045 1.00 88.81 181 GLY A O 1
ATOM 1362 N N . PHE A 1 182 ? 15.397 -19.118 -9.197 1.00 92.81 182 PHE A N 1
ATOM 1363 C CA . PHE A 1 182 ? 14.662 -19.355 -10.440 1.00 92.81 182 PHE A CA 1
ATOM 1364 C C . PHE A 1 182 ? 14.893 -18.218 -11.446 1.00 92.81 182 PHE A C 1
ATOM 1366 O O . PHE A 1 182 ? 14.849 -17.049 -11.047 1.00 92.81 182 PHE A O 1
ATOM 1373 N N . PRO A 1 183 ? 15.145 -18.528 -12.734 1.00 95.81 183 PRO A N 1
ATOM 1374 C CA . PRO A 1 183 ? 15.200 -17.519 -13.783 1.00 95.81 183 PRO A CA 1
ATOM 1375 C C . PRO A 1 183 ? 13.789 -16.983 -14.033 1.00 95.81 183 PRO A C 1
ATOM 1377 O O . PRO A 1 183 ? 12.847 -17.745 -14.244 1.00 95.81 183 PRO A O 1
ATOM 1380 N N . ILE A 1 184 ? 13.646 -15.666 -13.973 1.00 96.62 184 ILE A N 1
ATOM 1381 C CA . ILE A 1 184 ? 12.379 -14.946 -14.117 1.00 96.62 184 ILE A CA 1
ATOM 1382 C C . ILE A 1 184 ? 12.626 -13.644 -14.886 1.00 96.62 184 ILE A C 1
ATOM 1384 O O . ILE A 1 184 ? 13.763 -13.330 -15.238 1.00 96.62 184 ILE A O 1
ATOM 1388 N N . THR A 1 185 ? 11.576 -12.868 -15.140 1.00 97.81 185 THR A N 1
ATOM 1389 C CA . THR A 1 185 ? 11.685 -11.573 -15.824 1.00 97.81 185 THR A CA 1
ATOM 1390 C C . THR A 1 185 ? 11.644 -10.389 -14.852 1.00 97.81 185 THR A C 1
ATOM 1392 O O . THR A 1 185 ? 11.188 -10.512 -13.710 1.00 97.81 185 THR A O 1
ATOM 1395 N N . ILE A 1 186 ? 12.071 -9.203 -15.293 1.00 98.00 186 ILE A N 1
ATOM 1396 C CA . ILE A 1 186 ? 11.898 -7.957 -14.528 1.00 98.00 186 ILE A CA 1
ATOM 1397 C C . ILE A 1 186 ? 10.420 -7.709 -14.208 1.00 98.00 186 ILE A C 1
ATOM 1399 O O . ILE A 1 186 ? 10.098 -7.376 -13.067 1.00 98.00 186 ILE A O 1
ATOM 1403 N N . GLY A 1 187 ? 9.513 -7.938 -15.162 1.00 97.50 187 GLY A N 1
ATOM 1404 C CA . GLY A 1 187 ? 8.070 -7.812 -14.936 1.00 97.50 187 GLY A CA 1
ATOM 1405 C C . GLY A 1 187 ? 7.577 -8.683 -13.777 1.00 97.50 187 GLY A C 1
ATOM 1406 O O . GLY A 1 187 ? 6.816 -8.213 -12.929 1.00 97.50 187 GLY A O 1
ATOM 1407 N N . PHE A 1 188 ? 8.088 -9.915 -13.665 1.00 97.31 188 PHE A N 1
ATOM 1408 C CA . PHE A 1 188 ? 7.808 -10.783 -12.519 1.00 97.31 188 PHE A CA 1
ATOM 1409 C C . PHE A 1 188 ? 8.317 -10.178 -11.200 1.00 97.31 188 PHE A C 1
ATOM 1411 O O . PHE A 1 188 ? 7.585 -10.175 -10.208 1.00 97.31 188 PHE A O 1
ATOM 1418 N N . ARG A 1 189 ? 9.540 -9.622 -11.169 1.00 96.81 189 ARG A N 1
ATOM 1419 C CA . ARG A 1 189 ? 10.083 -8.970 -9.958 1.00 96.81 189 ARG A CA 1
ATOM 1420 C C . ARG A 1 189 ? 9.249 -7.775 -9.516 1.00 96.81 189 ARG A C 1
ATOM 1422 O O . ARG A 1 189 ? 8.998 -7.638 -8.323 1.00 96.81 189 ARG A O 1
ATOM 1429 N N . LEU A 1 190 ? 8.792 -6.943 -10.453 1.00 97.19 190 LEU A N 1
ATOM 1430 C CA . LEU A 1 190 ? 7.899 -5.827 -10.131 1.00 97.19 190 LEU A CA 1
ATOM 1431 C C . LEU A 1 190 ? 6.577 -6.341 -9.539 1.00 97.19 190 LEU A C 1
ATOM 1433 O O . LEU A 1 190 ? 6.118 -5.840 -8.515 1.00 97.19 190 LEU A O 1
ATOM 1437 N N . GLY A 1 191 ? 6.005 -7.408 -10.108 1.00 97.19 191 GLY A N 1
ATOM 1438 C CA . GLY A 1 191 ? 4.804 -8.056 -9.566 1.00 97.19 191 GLY A CA 1
ATOM 1439 C C . GLY A 1 191 ? 4.997 -8.665 -8.167 1.00 97.19 191 GLY A C 1
ATOM 1440 O O . GLY A 1 191 ? 4.045 -8.743 -7.377 1.00 97.19 191 GLY A O 1
ATOM 1441 N N . ARG A 1 192 ? 6.231 -9.056 -7.813 1.00 97.44 192 ARG A N 1
ATOM 1442 C CA . ARG A 1 192 ? 6.561 -9.542 -6.465 1.00 97.44 192 ARG A CA 1
ATOM 1443 C C . ARG A 1 192 ? 6.417 -8.481 -5.387 1.00 97.44 192 ARG A C 1
ATOM 1445 O O . ARG A 1 192 ? 6.048 -8.853 -4.282 1.00 97.44 192 ARG A O 1
ATOM 1452 N N . MET A 1 193 ? 6.587 -7.196 -5.694 1.00 97.69 193 MET A N 1
ATOM 1453 C CA . MET A 1 193 ? 6.386 -6.123 -4.712 1.00 97.69 193 MET A CA 1
ATOM 1454 C C . MET A 1 193 ? 4.975 -6.178 -4.108 1.00 97.69 193 MET A C 1
ATOM 1456 O O . MET A 1 193 ? 4.810 -6.289 -2.895 1.00 97.69 193 MET A O 1
ATOM 1460 N N . ALA A 1 194 ? 3.950 -6.230 -4.963 1.00 98.38 194 ALA A N 1
ATOM 1461 C CA . ALA A 1 194 ? 2.556 -6.295 -4.531 1.00 98.38 194 ALA A CA 1
ATOM 1462 C C . ALA A 1 194 ? 2.214 -7.601 -3.802 1.00 98.38 194 ALA A C 1
ATOM 1464 O O . ALA A 1 194 ? 1.549 -7.589 -2.767 1.00 98.38 194 ALA A O 1
ATOM 1465 N N . SER A 1 195 ? 2.638 -8.739 -4.355 1.00 98.31 195 SER A N 1
ATOM 1466 C CA . SER A 1 195 ? 2.307 -10.046 -3.777 1.00 98.31 195 SER A CA 1
ATOM 1467 C C . SER A 1 195 ? 3.046 -10.309 -2.464 1.00 98.31 195 SER A C 1
ATOM 1469 O O . SER A 1 195 ? 2.472 -10.936 -1.585 1.00 98.31 195 SER A O 1
ATOM 1471 N N . HIS A 1 196 ? 4.257 -9.780 -2.290 1.00 98.50 196 HIS A N 1
ATOM 1472 C CA . HIS A 1 196 ? 4.995 -9.837 -1.029 1.00 98.50 196 HIS A CA 1
ATOM 1473 C C . HIS A 1 196 ? 4.326 -9.004 0.068 1.00 98.50 196 HIS A C 1
ATOM 1475 O O . HIS A 1 196 ? 4.184 -9.467 1.192 1.00 98.50 196 HIS A O 1
ATOM 1481 N N . ILE A 1 197 ? 3.857 -7.790 -0.250 1.00 98.81 197 ILE A N 1
ATOM 1482 C CA . ILE A 1 197 ? 3.094 -6.992 0.722 1.00 98.81 197 ILE A CA 1
ATOM 1483 C C . ILE A 1 197 ? 1.857 -7.774 1.177 1.00 98.81 197 ILE A C 1
ATOM 1485 O O . ILE A 1 197 ? 1.653 -7.913 2.373 1.00 98.81 197 ILE A O 1
ATOM 1489 N N . ARG A 1 198 ? 1.088 -8.359 0.247 1.00 98.75 198 ARG A N 1
ATOM 1490 C CA . ARG A 1 198 ? -0.114 -9.153 0.576 1.00 98.75 198 ARG A CA 1
ATOM 1491 C C . ARG A 1 198 ? 0.192 -10.386 1.422 1.00 98.75 198 ARG A C 1
ATOM 1493 O O . ARG A 1 198 ? -0.537 -10.665 2.365 1.00 98.75 198 ARG A O 1
ATOM 1500 N N . GLU A 1 199 ? 1.252 -11.111 1.079 1.00 98.69 199 GLU A N 1
ATOM 1501 C CA . GLU A 1 199 ? 1.743 -12.266 1.838 1.00 98.69 199 GLU A CA 1
ATOM 1502 C C . GLU A 1 199 ? 1.965 -11.897 3.310 1.00 98.69 199 GLU A C 1
ATOM 1504 O O . GLU A 1 199 ? 1.461 -12.572 4.208 1.00 98.69 199 GLU A O 1
ATOM 1509 N N . HIS A 1 200 ? 2.608 -10.760 3.564 1.00 98.69 200 HIS A N 1
ATOM 1510 C CA . HIS A 1 200 ? 2.868 -10.309 4.926 1.00 98.69 200 HIS A CA 1
ATOM 1511 C C . HIS A 1 200 ? 1.710 -9.537 5.566 1.00 98.69 200 HIS A C 1
ATOM 1513 O O . HIS A 1 200 ? 1.611 -9.532 6.788 1.00 98.69 200 HIS A O 1
ATOM 1519 N N . THR A 1 201 ? 0.771 -8.977 4.798 1.00 98.81 201 THR A N 1
ATOM 1520 C CA . THR A 1 201 ? -0.529 -8.542 5.336 1.00 98.81 201 THR A CA 1
ATOM 1521 C C . THR A 1 201 ? -1.263 -9.727 5.959 1.00 98.81 201 THR A C 1
ATOM 1523 O O . THR A 1 201 ? -1.703 -9.627 7.100 1.00 98.81 201 THR A O 1
ATOM 1526 N N . ILE A 1 202 ? -1.309 -10.870 5.265 1.00 98.69 202 ILE A N 1
ATOM 1527 C CA . ILE A 1 202 ? -1.896 -12.114 5.789 1.00 98.69 202 ILE A CA 1
ATOM 1528 C C . ILE A 1 202 ? -1.136 -12.591 7.033 1.00 98.69 202 ILE A C 1
ATOM 1530 O O . ILE A 1 202 ? -1.747 -13.048 7.999 1.00 98.69 202 ILE A O 1
ATOM 1534 N N . GLN A 1 203 ? 0.194 -12.462 7.049 1.00 98.50 203 GLN A N 1
ATOM 1535 C CA . GLN A 1 203 ? 0.977 -12.794 8.239 1.00 98.50 203 GLN A CA 1
ATOM 1536 C C . GLN A 1 203 ? 0.632 -11.886 9.429 1.00 98.50 203 GLN A C 1
ATOM 1538 O O . GLN A 1 203 ? 0.462 -12.400 10.529 1.00 98.50 203 GLN A O 1
ATOM 1543 N N . VAL A 1 204 ? 0.452 -10.574 9.229 1.00 98.44 204 VAL A N 1
ATOM 1544 C CA . VAL A 1 204 ? -0.005 -9.662 10.296 1.00 98.44 204 VAL A CA 1
ATOM 1545 C C . VAL A 1 204 ? -1.403 -10.050 10.788 1.00 98.44 204 VAL A C 1
ATOM 1547 O O . VAL A 1 204 ? -1.619 -10.100 11.996 1.00 98.44 204 VAL A O 1
ATOM 1550 N N . GLU A 1 205 ? -2.341 -10.382 9.897 1.00 98.25 205 GLU A N 1
ATOM 1551 C CA . GLU A 1 205 ? -3.675 -10.868 10.290 1.00 98.25 205 GLU A CA 1
ATOM 1552 C C . GLU A 1 205 ? -3.593 -12.142 11.139 1.00 98.25 205 GLU A C 1
ATOM 1554 O O . GLU A 1 205 ? -4.257 -12.245 12.172 1.00 98.25 205 GLU A O 1
ATOM 1559 N N . LYS A 1 206 ? -2.747 -13.097 10.732 1.00 98.00 206 LYS A N 1
ATOM 1560 C CA . LYS A 1 206 ? -2.488 -14.327 11.487 1.00 98.00 206 LYS A CA 1
ATOM 1561 C C . LYS A 1 206 ? -1.915 -14.010 12.870 1.00 98.00 206 LYS A C 1
ATOM 1563 O O . LYS A 1 206 ? -2.411 -14.548 13.857 1.00 98.00 206 LYS A O 1
ATOM 1568 N N . THR A 1 207 ? -0.919 -13.128 12.954 1.00 98.19 207 THR A N 1
ATOM 1569 C CA . THR A 1 207 ? -0.315 -12.700 14.224 1.00 98.19 207 THR A CA 1
ATOM 1570 C C . THR A 1 207 ? -1.356 -12.049 15.138 1.00 98.19 207 THR A C 1
ATOM 1572 O O . THR A 1 207 ? -1.445 -12.411 16.308 1.00 98.19 207 THR A O 1
ATOM 1575 N N . LEU A 1 208 ? -2.210 -11.160 14.618 1.00 97.75 208 LEU A N 1
ATOM 1576 C CA . LEU A 1 208 ? -3.301 -10.552 15.392 1.00 97.75 208 LEU A CA 1
ATOM 1577 C C . LEU A 1 208 ? -4.286 -11.606 15.918 1.00 97.75 208 LEU A C 1
ATOM 1579 O O . LEU A 1 208 ? -4.638 -11.578 17.096 1.00 97.75 208 LEU A O 1
ATOM 1583 N N . ALA A 1 209 ? -4.671 -12.577 15.087 1.00 97.31 209 ALA A N 1
ATOM 1584 C CA . ALA A 1 209 ? -5.545 -13.669 15.507 1.00 97.31 209 ALA A CA 1
ATOM 1585 C C . ALA A 1 209 ? -4.913 -14.534 16.615 1.00 97.31 209 ALA A C 1
ATOM 1587 O O . ALA A 1 209 ? -5.601 -14.911 17.563 1.00 97.31 209 ALA A O 1
ATOM 1588 N N . MET A 1 210 ? -3.607 -14.811 16.536 1.00 97.69 210 MET A N 1
ATOM 1589 C CA . MET A 1 210 ? -2.864 -15.535 17.578 1.00 97.69 210 MET A CA 1
ATOM 1590 C C . MET A 1 210 ? -2.803 -14.765 18.902 1.00 97.69 210 MET A C 1
ATOM 1592 O O . MET A 1 210 ? -2.867 -15.372 19.967 1.00 97.69 210 MET A O 1
ATOM 1596 N N . LEU A 1 211 ? -2.761 -13.433 18.838 1.00 97.44 211 LEU A N 1
ATOM 1597 C CA . LEU A 1 211 ? -2.848 -12.545 20.001 1.00 97.44 211 LEU A CA 1
ATOM 1598 C C . LEU A 1 211 ? -4.286 -12.383 20.535 1.00 97.44 211 LEU A C 1
ATOM 1600 O O . LEU A 1 211 ? -4.506 -11.644 21.492 1.00 97.44 211 LEU A O 1
ATOM 1604 N N . GLY A 1 212 ? -5.275 -13.052 19.930 1.00 97.06 212 GLY A N 1
ATOM 1605 C CA . GLY A 1 212 ? -6.686 -12.942 20.308 1.00 97.06 212 GLY A CA 1
ATOM 1606 C C . GLY A 1 212 ? -7.349 -11.632 19.870 1.00 97.06 212 GLY A C 1
ATOM 1607 O O . GLY A 1 212 ? -8.410 -11.281 20.384 1.00 97.06 212 GLY A O 1
ATOM 1608 N N . ILE A 1 213 ? -6.741 -10.904 18.932 1.00 96.56 213 ILE A N 1
ATOM 1609 C CA . ILE A 1 213 ? -7.223 -9.614 18.439 1.00 96.56 213 ILE A CA 1
ATOM 1610 C C . ILE A 1 213 ? -8.044 -9.846 17.174 1.00 96.56 213 ILE A C 1
ATOM 1612 O O . ILE A 1 213 ? -7.529 -10.269 16.139 1.00 96.56 213 ILE A O 1
ATOM 1616 N N . VAL A 1 214 ? -9.337 -9.537 17.252 1.00 93.69 214 VAL A N 1
ATOM 1617 C CA . VAL A 1 214 ? -10.273 -9.652 16.131 1.00 93.69 214 VAL A CA 1
ATOM 1618 C C . VAL A 1 214 ? -10.762 -8.252 15.754 1.00 93.69 214 VAL A C 1
ATOM 1620 O O . VAL A 1 214 ? -11.375 -7.599 16.597 1.00 93.69 214 VAL A O 1
ATOM 1623 N N . PRO A 1 215 ? -10.538 -7.781 14.511 1.00 94.00 215 PRO A N 1
ATOM 1624 C CA . PRO A 1 215 ? -11.057 -6.489 14.064 1.00 94.00 215 PRO A CA 1
ATOM 1625 C C . PRO A 1 215 ? -12.588 -6.449 14.126 1.00 94.00 215 PRO A C 1
ATOM 1627 O O . PRO A 1 215 ? -13.236 -7.380 13.626 1.00 94.00 215 PRO A O 1
ATOM 1630 N N . GLY A 1 216 ? -13.153 -5.382 14.692 1.00 95.62 216 GLY A N 1
ATOM 1631 C CA . GLY A 1 216 ? -14.590 -5.118 14.707 1.00 95.62 216 GLY A CA 1
ATOM 1632 C C . GLY A 1 216 ? -15.088 -4.523 13.388 1.00 95.62 216 GLY A C 1
ATOM 1633 O O . GLY A 1 216 ? -14.331 -4.356 12.424 1.00 95.62 216 GLY A O 1
ATOM 1634 N N . GLU A 1 217 ? -16.386 -4.205 13.319 1.00 97.06 217 GLU A N 1
ATOM 1635 C CA . GLU A 1 217 ? -16.963 -3.512 12.155 1.00 97.06 217 GLU A CA 1
ATOM 1636 C C . GLU A 1 217 ? -16.243 -2.173 11.845 1.00 97.06 217 GLU A C 1
ATOM 1638 O O . GLU A 1 217 ? -15.889 -1.972 10.680 1.00 97.06 217 GLU A O 1
ATOM 1643 N N . PRO A 1 218 ? -15.921 -1.292 12.821 1.00 95.81 218 PRO A N 1
ATOM 1644 C CA . PRO A 1 218 ? -15.245 -0.022 12.536 1.00 95.81 218 PRO A CA 1
ATOM 1645 C C . PRO A 1 218 ? -13.880 -0.183 11.851 1.00 95.81 218 PRO A C 1
ATOM 1647 O O . PRO A 1 218 ? -13.597 0.505 10.870 1.00 95.81 218 PRO A O 1
ATOM 1650 N N . GLU A 1 219 ? -13.036 -1.106 12.322 1.00 96.12 219 GLU A N 1
ATOM 1651 C CA . GLU A 1 219 ? -11.706 -1.340 11.747 1.00 96.12 219 GLU A CA 1
ATOM 1652 C C . GLU A 1 219 ? -11.809 -1.882 10.314 1.00 96.12 219 GLU A C 1
ATOM 1654 O O . GLU A 1 219 ? -11.070 -1.458 9.421 1.00 96.12 219 GLU A O 1
ATOM 1659 N N . ARG A 1 220 ? -12.773 -2.779 10.065 1.00 97.50 220 ARG A N 1
ATOM 1660 C CA . ARG A 1 220 ? -13.042 -3.326 8.725 1.00 97.50 220 ARG A CA 1
ATOM 1661 C C . ARG A 1 220 ? -13.528 -2.250 7.757 1.00 97.50 220 ARG A C 1
ATOM 1663 O O . ARG A 1 220 ? -13.071 -2.222 6.615 1.00 97.50 220 ARG A O 1
ATOM 1670 N N . LEU A 1 221 ? -14.401 -1.348 8.207 1.00 97.75 221 LEU A N 1
ATOM 1671 C CA . LEU A 1 221 ? -14.891 -0.224 7.405 1.00 97.75 221 LEU A CA 1
ATOM 1672 C C . LEU A 1 221 ? -13.760 0.740 7.025 1.00 97.75 221 LEU A C 1
ATOM 1674 O O . LEU A 1 221 ? -13.669 1.163 5.873 1.00 97.75 221 LEU A O 1
ATOM 1678 N N . VAL A 1 222 ? -12.847 1.049 7.949 1.00 96.31 222 VAL A N 1
ATOM 1679 C CA . VAL A 1 222 ? -11.697 1.909 7.630 1.00 96.31 222 VAL A CA 1
ATOM 1680 C C . VAL A 1 222 ? -10.754 1.239 6.630 1.00 96.31 222 VAL A C 1
ATOM 1682 O O . VAL A 1 222 ? -10.328 1.875 5.663 1.00 96.31 222 VAL A O 1
ATOM 1685 N N . ARG A 1 223 ? -10.470 -0.057 6.802 1.00 97.69 223 ARG A N 1
ATOM 1686 C CA . ARG A 1 223 ? -9.684 -0.821 5.825 1.00 97.69 223 ARG A CA 1
ATOM 1687 C C . ARG A 1 223 ? -10.358 -0.879 4.455 1.00 97.69 223 ARG A C 1
ATOM 1689 O O . ARG A 1 223 ? -9.661 -0.806 3.444 1.00 97.69 223 ARG A O 1
ATOM 1696 N N . HIS A 1 224 ? -11.687 -0.958 4.405 1.00 98.25 224 HIS A N 1
ATOM 1697 C CA . HIS A 1 224 ? -12.454 -0.899 3.162 1.00 98.25 224 HIS A CA 1
ATOM 1698 C C . HIS A 1 224 ? -12.259 0.442 2.433 1.00 98.25 224 HIS A C 1
ATOM 1700 O O . HIS A 1 224 ? -11.895 0.438 1.255 1.00 98.25 224 HIS A O 1
ATOM 1706 N N . VAL A 1 225 ? -12.385 1.573 3.138 1.00 98.50 225 VAL A N 1
ATOM 1707 C CA . VAL A 1 225 ? -12.143 2.915 2.573 1.00 98.50 225 VAL A CA 1
ATOM 1708 C C . VAL A 1 225 ? -10.705 3.060 2.072 1.00 98.50 225 VAL A C 1
ATOM 1710 O O . VAL A 1 225 ? -10.485 3.507 0.947 1.00 98.50 225 VAL A O 1
ATOM 1713 N N . LEU A 1 226 ? -9.710 2.641 2.860 1.00 98.44 226 LEU A N 1
ATOM 1714 C CA . LEU A 1 226 ? -8.307 2.719 2.437 1.00 98.44 226 LEU A CA 1
ATOM 1715 C C . LEU A 1 226 ? -8.003 1.792 1.256 1.00 98.44 226 LEU A C 1
ATOM 1717 O O . LEU A 1 226 ? -7.262 2.174 0.355 1.00 98.44 226 LEU A O 1
ATOM 1721 N N . SER A 1 227 ? -8.633 0.620 1.189 1.00 98.31 227 SER A N 1
ATOM 1722 C CA . SER A 1 227 ? -8.528 -0.264 0.025 1.00 98.31 227 SER A CA 1
ATOM 1723 C C . SER A 1 227 ? -9.111 0.369 -1.240 1.00 98.31 227 SER A C 1
ATOM 1725 O O . SER A 1 227 ? -8.551 0.175 -2.319 1.00 98.31 227 SER A O 1
ATOM 1727 N N . ALA A 1 228 ? -10.213 1.120 -1.132 1.00 98.69 228 ALA A N 1
ATOM 1728 C CA . ALA A 1 228 ? -10.762 1.897 -2.244 1.00 98.69 228 ALA A CA 1
ATOM 1729 C C . ALA A 1 228 ? -9.803 3.023 -2.661 1.00 98.69 228 ALA A C 1
ATOM 1731 O O . ALA A 1 228 ? -9.488 3.149 -3.845 1.00 98.69 228 ALA A O 1
ATOM 1732 N N . TYR A 1 229 ? -9.235 3.755 -1.694 1.00 98.75 229 TYR A N 1
ATOM 1733 C CA . TYR A 1 229 ? -8.229 4.783 -1.974 1.00 98.75 229 TYR A CA 1
ATOM 1734 C C . TYR A 1 229 ? -7.010 4.205 -2.700 1.00 98.75 229 TYR A C 1
ATOM 1736 O O . TYR A 1 229 ? -6.581 4.757 -3.707 1.00 98.75 229 TYR A O 1
ATOM 1744 N N . GLY A 1 230 ? -6.491 3.055 -2.262 1.00 98.44 230 GLY A N 1
ATOM 1745 C CA . GLY A 1 230 ? -5.341 2.427 -2.910 1.00 98.44 230 GLY A CA 1
ATOM 1746 C C . GLY A 1 230 ? -5.590 2.037 -4.366 1.00 98.44 230 GLY A C 1
ATOM 1747 O O . GLY A 1 230 ? -4.667 2.100 -5.178 1.00 98.44 230 GLY A O 1
ATOM 1748 N N . ARG A 1 231 ? -6.825 1.664 -4.730 1.00 98.62 231 ARG A N 1
ATOM 1749 C CA . ARG A 1 231 ? -7.186 1.417 -6.134 1.00 98.62 231 ARG A CA 1
ATOM 1750 C C . ARG A 1 231 ? -7.290 2.710 -6.936 1.00 98.62 231 ARG A C 1
ATOM 1752 O O . ARG A 1 231 ? -6.731 2.764 -8.029 1.00 98.62 231 ARG A O 1
ATOM 1759 N N . ALA A 1 232 ? -7.914 3.747 -6.380 1.00 98.50 232 ALA A N 1
ATOM 1760 C CA . ALA A 1 232 ? -7.969 5.064 -7.006 1.00 98.50 232 ALA A CA 1
ATOM 1761 C C . ALA A 1 232 ? -6.561 5.637 -7.233 1.00 98.50 232 ALA A C 1
ATOM 1763 O O . ALA A 1 232 ? -6.225 6.039 -8.344 1.00 98.50 232 ALA A O 1
ATOM 1764 N N . GLU A 1 233 ? -5.690 5.588 -6.226 1.00 97.69 233 GLU A N 1
ATOM 1765 C CA . GLU A 1 233 ? -4.306 6.052 -6.321 1.00 97.69 233 GLU A CA 1
ATOM 1766 C C . GLU A 1 233 ? -3.501 5.254 -7.354 1.00 97.69 233 GLU A C 1
ATOM 1768 O O . GLU A 1 233 ? -2.750 5.840 -8.131 1.00 97.69 233 GLU A O 1
ATOM 1773 N N . ALA A 1 234 ? -3.702 3.935 -7.454 1.00 96.69 234 ALA A N 1
ATOM 1774 C CA . ALA A 1 234 ? -3.034 3.103 -8.459 1.00 96.69 234 ALA A CA 1
ATOM 1775 C C . ALA A 1 234 ? -3.305 3.546 -9.908 1.00 96.69 234 ALA A C 1
ATOM 1777 O O . ALA A 1 234 ? -2.530 3.210 -10.806 1.00 96.69 234 ALA A O 1
ATOM 1778 N N . THR A 1 235 ? -4.380 4.303 -10.157 1.00 94.75 235 THR A N 1
ATOM 1779 C CA . THR A 1 235 ? -4.666 4.863 -11.485 1.00 94.75 235 THR A CA 1
ATOM 1780 C C . THR A 1 235 ? -3.719 5.991 -11.876 1.00 94.75 235 THR A C 1
ATOM 1782 O O . THR A 1 235 ? -3.584 6.252 -13.066 1.00 94.75 235 THR A O 1
ATOM 1785 N N . VAL A 1 236 ? -3.031 6.621 -10.920 1.00 93.69 236 VAL A N 1
ATOM 1786 C CA . VAL A 1 236 ? -2.129 7.767 -11.140 1.00 93.69 236 VAL A CA 1
ATOM 1787 C C . VAL A 1 236 ? -0.704 7.520 -10.634 1.00 93.69 236 VAL A C 1
ATOM 1789 O O . VAL A 1 236 ? 0.240 8.151 -11.104 1.00 93.69 236 VAL A O 1
ATOM 1792 N N . PHE A 1 237 ? -0.528 6.568 -9.718 1.00 93.06 237 PHE A N 1
ATOM 1793 C CA . PHE A 1 237 ? 0.739 6.260 -9.063 1.00 93.06 237 PHE A CA 1
ATOM 1794 C C . PHE A 1 237 ? 1.825 5.783 -10.036 1.00 93.06 237 PHE A C 1
ATOM 1796 O O . PHE A 1 237 ? 1.601 4.891 -10.856 1.00 93.06 237 PHE A O 1
ATOM 1803 N N . GLY A 1 238 ? 3.024 6.365 -9.926 1.00 87.94 238 GLY A N 1
ATOM 1804 C CA . GLY A 1 238 ? 4.185 6.013 -10.751 1.00 87.94 238 GLY A CA 1
ATOM 1805 C C . GLY A 1 238 ? 4.069 6.408 -12.229 1.00 87.94 238 GLY A C 1
ATOM 1806 O O . GLY A 1 238 ? 4.955 6.098 -13.026 1.00 87.94 238 GLY A O 1
ATOM 1807 N N . ARG A 1 239 ? 2.994 7.090 -12.630 1.00 89.75 239 ARG A N 1
ATOM 1808 C CA . ARG A 1 239 ? 2.816 7.522 -14.015 1.00 89.75 239 ARG A CA 1
ATOM 1809 C C . ARG A 1 239 ? 3.640 8.760 -14.312 1.00 89.75 239 ARG A C 1
ATOM 1811 O O . ARG A 1 239 ? 3.867 9.610 -13.453 1.00 89.75 239 ARG A O 1
ATOM 1818 N N . ARG A 1 240 ? 4.063 8.877 -15.570 1.00 85.62 240 ARG A N 1
ATOM 1819 C CA . ARG A 1 240 ? 4.747 10.075 -16.050 1.00 85.62 240 ARG A CA 1
ATOM 1820 C C . ARG A 1 240 ? 3.813 11.277 -15.922 1.00 85.62 240 ARG A C 1
ATOM 1822 O O . ARG A 1 240 ? 2.667 11.213 -16.353 1.00 85.62 240 ARG A O 1
ATOM 1829 N N . LEU A 1 241 ? 4.331 12.379 -15.382 1.00 84.12 241 LEU A N 1
ATOM 1830 C CA . LEU A 1 241 ? 3.583 13.628 -15.312 1.00 84.12 241 LEU A CA 1
ATOM 1831 C C . LEU A 1 241 ? 3.273 14.144 -16.719 1.00 84.12 241 LEU A C 1
ATOM 1833 O O . LEU A 1 241 ? 4.169 14.364 -17.540 1.00 84.12 241 LEU A O 1
ATOM 1837 N N . ALA A 1 242 ? 1.984 14.324 -16.958 1.00 88.44 242 ALA A N 1
ATOM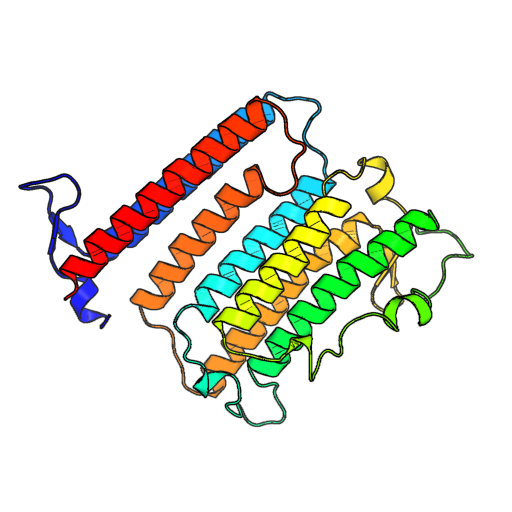 1838 C CA . ALA A 1 242 ? 1.405 14.936 -18.135 1.00 88.44 242 ALA A CA 1
ATOM 1839 C C . ALA A 1 242 ? 0.075 15.594 -17.731 1.00 88.44 242 ALA A C 1
ATOM 1841 O O . ALA A 1 242 ? -0.519 15.173 -16.734 1.00 88.44 242 ALA A O 1
ATOM 1842 N N . PRO A 1 243 ? -0.442 16.579 -18.489 1.00 92.25 243 PRO A N 1
ATOM 1843 C CA . PRO A 1 243 ? -1.618 17.350 -18.070 1.00 92.25 243 PRO A CA 1
ATOM 1844 C C . PRO A 1 243 ? -2.853 16.498 -17.730 1.00 92.25 243 PRO A C 1
ATOM 1846 O O . PRO A 1 243 ? -3.639 16.836 -16.848 1.00 92.25 243 PRO A O 1
ATOM 1849 N N . VAL A 1 244 ? -3.037 15.370 -18.418 1.00 91.94 244 VAL A N 1
ATOM 1850 C CA . VAL A 1 244 ? -4.149 14.445 -18.160 1.00 91.94 244 VAL A CA 1
ATOM 1851 C C . VAL A 1 244 ? -3.930 13.581 -16.916 1.00 91.94 244 VAL A C 1
ATOM 1853 O O . VAL A 1 244 ? -4.887 13.358 -16.176 1.00 91.94 244 VAL A O 1
ATOM 1856 N N . VAL A 1 245 ? -2.690 13.171 -16.629 1.00 92.12 245 VAL A N 1
ATOM 1857 C CA . VAL A 1 245 ? -2.324 12.493 -15.374 1.00 92.12 245 VAL A CA 1
ATOM 1858 C C . VAL A 1 245 ? -2.451 13.450 -14.190 1.00 92.12 245 VAL A C 1
ATOM 1860 O O . VAL A 1 245 ? -2.995 13.059 -13.166 1.00 92.12 245 VAL A O 1
ATOM 1863 N N . GLU A 1 246 ? -2.044 14.713 -14.332 1.00 93.94 246 GLU A N 1
ATOM 1864 C CA . GLU A 1 246 ? -2.240 15.746 -13.302 1.00 93.94 246 GLU A CA 1
ATOM 1865 C C . GLU A 1 246 ? -3.727 15.972 -13.013 1.00 93.94 246 GLU A C 1
ATOM 1867 O O . GLU A 1 246 ? -4.141 16.012 -11.856 1.00 93.94 246 GLU A O 1
ATOM 1872 N N . LYS A 1 247 ? -4.557 16.043 -14.060 1.00 95.38 247 LYS A N 1
ATOM 1873 C CA . LYS A 1 247 ? -6.013 16.139 -13.911 1.00 95.38 247 LYS A CA 1
ATOM 1874 C C . LYS A 1 247 ? -6.595 14.912 -13.205 1.00 95.38 247 LYS A C 1
ATOM 1876 O O . LYS A 1 247 ? -7.442 15.067 -12.329 1.00 95.38 247 LYS A O 1
ATOM 1881 N N . ALA A 1 248 ? -6.162 13.709 -13.577 1.00 95.62 248 ALA A N 1
ATOM 1882 C CA . ALA A 1 248 ? -6.587 12.470 -12.933 1.00 95.62 248 ALA A CA 1
ATOM 1883 C C . ALA A 1 248 ? -6.152 12.420 -11.458 1.00 95.62 248 ALA A C 1
ATOM 1885 O O . ALA A 1 248 ? -6.958 12.089 -10.593 1.00 95.62 248 ALA A O 1
ATOM 1886 N N . ALA A 1 249 ? -4.919 12.831 -11.152 1.00 95.94 249 ALA A N 1
ATOM 1887 C CA . ALA A 1 249 ? -4.410 12.914 -9.786 1.00 95.94 249 ALA A CA 1
ATOM 1888 C C . ALA A 1 249 ? -5.195 13.939 -8.960 1.00 95.94 249 ALA A C 1
ATOM 1890 O O . ALA A 1 249 ? -5.536 13.663 -7.812 1.00 95.94 249 ALA A O 1
ATOM 1891 N N . GLY A 1 250 ? -5.567 15.072 -9.565 1.00 97.56 250 GLY A N 1
ATOM 1892 C CA . GLY A 1 250 ? -6.477 16.048 -8.970 1.00 97.56 250 GLY A CA 1
ATOM 1893 C C . GLY A 1 250 ? -7.822 15.432 -8.582 1.00 97.56 250 GLY A C 1
ATOM 1894 O O . GLY A 1 250 ? -8.269 15.634 -7.459 1.00 97.56 250 GLY A O 1
ATOM 1895 N N . ARG A 1 251 ? -8.423 14.602 -9.449 1.00 97.75 251 ARG A N 1
ATOM 1896 C CA . ARG A 1 251 ? -9.675 13.885 -9.128 1.00 97.75 251 ARG A CA 1
ATOM 1897 C C . ARG A 1 251 ? -9.532 12.940 -7.944 1.00 97.75 251 ARG A C 1
ATOM 1899 O O . ARG A 1 251 ? -10.379 12.950 -7.057 1.00 97.75 251 ARG A O 1
ATOM 1906 N N . VAL A 1 252 ? -8.459 12.152 -7.916 1.00 98.31 252 VAL A N 1
ATOM 1907 C CA . VAL A 1 252 ? -8.184 11.239 -6.799 1.00 98.31 252 VAL A CA 1
ATOM 1908 C C . VAL A 1 252 ? -7.977 12.024 -5.498 1.00 98.31 252 VAL A C 1
ATOM 1910 O O . VAL A 1 252 ? -8.531 11.651 -4.466 1.00 98.31 252 VAL A O 1
ATOM 1913 N N . ALA A 1 253 ? -7.236 13.134 -5.539 1.00 98.38 253 ALA A N 1
ATOM 1914 C CA . ALA A 1 253 ? -6.979 13.975 -4.372 1.00 98.38 253 ALA A CA 1
ATOM 1915 C C . ALA A 1 253 ? -8.246 14.680 -3.851 1.00 98.38 253 ALA A C 1
ATOM 1917 O O . ALA A 1 253 ? -8.472 14.707 -2.640 1.00 98.38 253 ALA A O 1
ATOM 1918 N N . GLU A 1 254 ? -9.083 15.215 -4.747 1.00 98.44 254 GLU A N 1
ATOM 1919 C CA . GLU A 1 254 ? -10.390 15.803 -4.418 1.00 98.44 254 GLU A CA 1
ATOM 1920 C C . GLU A 1 254 ? -11.282 14.773 -3.709 1.00 98.44 254 GLU A C 1
ATOM 1922 O O . GLU A 1 254 ? -11.753 15.026 -2.598 1.00 98.44 254 GLU A O 1
ATOM 1927 N N . ALA A 1 255 ? -11.432 13.581 -4.296 1.00 98.50 255 ALA A N 1
ATOM 1928 C CA . ALA A 1 255 ? -12.234 12.506 -3.719 1.00 98.50 255 ALA A CA 1
ATOM 1929 C C . ALA A 1 255 ? -11.685 12.025 -2.368 1.00 98.50 255 ALA A C 1
ATOM 1931 O O . ALA A 1 255 ? -12.454 11.784 -1.441 1.00 98.50 255 ALA A O 1
ATOM 1932 N N . ALA A 1 256 ? -10.362 11.935 -2.208 1.00 98.38 256 ALA A N 1
ATOM 1933 C CA . ALA A 1 256 ? -9.743 11.574 -0.935 1.00 98.38 256 ALA A CA 1
ATOM 1934 C C . ALA A 1 256 ? -9.991 12.623 0.161 1.00 98.38 256 ALA A C 1
ATOM 1936 O O . ALA A 1 256 ? -10.254 12.270 1.315 1.00 98.38 256 ALA A O 1
ATOM 1937 N N . ALA A 1 257 ? -9.941 13.913 -0.184 1.00 98.25 257 ALA A N 1
ATOM 1938 C CA . ALA A 1 257 ? -10.258 14.992 0.745 1.00 98.25 257 ALA A CA 1
ATOM 1939 C C . ALA A 1 257 ? -11.737 14.958 1.169 1.00 98.25 257 ALA A C 1
ATOM 1941 O O . ALA A 1 257 ? -12.041 15.104 2.358 1.00 98.25 257 ALA A O 1
ATOM 1942 N N . GLU A 1 258 ? -12.646 14.709 0.225 1.00 97.31 258 GLU A N 1
ATOM 1943 C CA . GLU A 1 258 ? -14.079 14.580 0.494 1.00 97.31 258 GLU A CA 1
ATOM 1944 C C . GLU A 1 258 ? -14.396 13.337 1.336 1.00 97.31 258 GLU A C 1
ATOM 1946 O O . GLU A 1 258 ? -15.044 13.453 2.378 1.00 97.31 258 GLU A O 1
ATOM 1951 N N . ALA A 1 259 ? -13.851 12.173 0.970 1.00 97.44 259 ALA A N 1
ATOM 1952 C CA . ALA A 1 259 ? -13.962 10.930 1.731 1.00 97.44 259 ALA A CA 1
ATOM 1953 C C . ALA A 1 259 ? -13.468 11.110 3.176 1.00 97.44 259 ALA A C 1
ATOM 1955 O O . ALA A 1 259 ? -14.133 10.697 4.128 1.00 97.44 259 ALA A O 1
ATOM 1956 N N . ARG A 1 260 ? -12.337 11.801 3.378 1.00 96.50 260 ARG A N 1
ATOM 1957 C CA . ARG A 1 260 ? -11.832 12.133 4.719 1.00 96.50 260 ARG A CA 1
ATOM 1958 C C . ARG A 1 260 ? -12.789 13.046 5.488 1.00 96.50 260 ARG A C 1
ATOM 1960 O O . ARG A 1 260 ? -13.002 12.829 6.684 1.00 96.50 260 ARG A O 1
ATOM 1967 N N . SER A 1 261 ? -13.342 14.071 4.839 1.00 94.94 261 SER A N 1
ATOM 1968 C CA . SER A 1 261 ? -14.328 14.973 5.452 1.00 94.94 261 SER A CA 1
ATOM 1969 C C . SER A 1 261 ? -15.576 14.204 5.895 1.00 94.94 261 SER A C 1
ATOM 1971 O O . SER A 1 261 ? -16.026 14.347 7.036 1.00 94.94 261 SER A O 1
ATOM 1973 N N . MET A 1 262 ? -16.066 13.311 5.035 1.00 93.56 262 MET A N 1
ATOM 1974 C CA . MET A 1 262 ? -17.212 12.444 5.281 1.00 93.56 262 MET A CA 1
ATOM 1975 C C . MET A 1 262 ? -16.971 11.498 6.460 1.00 93.56 262 MET A C 1
ATOM 1977 O O . MET A 1 262 ? -17.754 11.496 7.408 1.00 93.56 262 MET A O 1
ATOM 1981 N N . MET A 1 263 ? -15.837 10.792 6.466 1.00 94.38 263 MET A N 1
ATOM 1982 C CA . MET A 1 263 ? -15.425 9.936 7.582 1.00 94.38 263 MET A CA 1
ATOM 1983 C C . MET A 1 263 ? -15.303 10.718 8.891 1.00 94.38 263 MET A C 1
ATOM 1985 O O . MET A 1 263 ? -15.743 10.250 9.937 1.00 94.38 263 MET A O 1
ATOM 1989 N N . SER A 1 264 ? -14.754 11.934 8.844 1.00 93.75 264 SER A N 1
ATOM 1990 C CA . SER A 1 264 ? -14.644 12.796 10.029 1.00 93.75 264 SER A CA 1
ATOM 1991 C C . SER A 1 264 ? -16.014 13.250 10.537 1.00 93.75 264 SER A C 1
ATOM 1993 O O . SER A 1 264 ? -16.208 13.390 11.741 1.00 93.75 264 SER A O 1
ATOM 1995 N N . SER A 1 265 ? -16.959 13.505 9.630 1.00 93.06 265 SER A N 1
ATOM 1996 C CA . SER A 1 265 ? -18.337 13.877 9.960 1.00 93.06 265 SER A CA 1
ATOM 1997 C C . SER A 1 265 ? -19.089 12.722 10.618 1.00 93.06 265 SER A C 1
ATOM 1999 O O . SER A 1 265 ? -19.621 12.893 11.713 1.00 93.06 265 SER A O 1
ATOM 2001 N N . ALA A 1 266 ? -19.039 11.534 10.014 1.00 91.88 266 ALA A N 1
ATOM 2002 C CA . ALA A 1 266 ? -19.636 10.323 10.568 1.00 91.88 266 ALA A CA 1
ATOM 2003 C C . ALA A 1 266 ? -19.020 9.964 11.929 1.00 91.88 266 ALA A C 1
ATOM 2005 O O . ALA A 1 266 ? -19.738 9.702 12.888 1.00 91.88 266 ALA A O 1
ATOM 2006 N N . ALA A 1 267 ? -17.693 10.058 12.063 1.00 90.62 267 ALA A N 1
ATOM 2007 C CA . ALA A 1 267 ? -17.013 9.797 13.329 1.00 90.62 267 ALA A CA 1
ATOM 2008 C C . ALA A 1 267 ? -17.428 10.760 14.453 1.00 90.62 267 ALA A C 1
ATOM 2010 O O . ALA A 1 267 ? -17.477 10.342 15.605 1.00 90.62 267 ALA A O 1
ATOM 2011 N N . ARG A 1 268 ? -17.754 12.026 14.148 1.00 92.56 268 ARG A N 1
ATOM 2012 C CA . ARG A 1 268 ? -18.278 12.974 15.150 1.00 92.56 268 ARG A CA 1
ATOM 2013 C C . ARG A 1 268 ? -19.687 12.625 15.624 1.00 92.56 268 ARG A C 1
ATOM 2015 O O . ARG A 1 268 ? -19.993 12.908 16.769 1.00 92.56 268 ARG A O 1
ATOM 2022 N N . ALA A 1 269 ? -20.516 12.021 14.774 1.00 90.56 269 ALA A N 1
ATOM 2023 C CA . ALA A 1 269 ? -21.851 11.545 15.152 1.00 90.56 269 ALA A CA 1
ATOM 2024 C C . ALA A 1 269 ? -21.817 10.234 15.971 1.00 90.56 269 ALA A C 1
ATOM 2026 O O . ALA A 1 269 ? -22.813 9.827 16.569 1.00 90.56 269 ALA A O 1
ATOM 2027 N N . ALA A 1 270 ? -20.661 9.567 16.013 1.00 88.62 270 ALA A N 1
ATOM 2028 C CA . ALA A 1 270 ? -20.436 8.344 16.779 1.00 88.62 270 ALA A CA 1
ATOM 2029 C C . ALA A 1 270 ? -20.062 8.591 18.258 1.00 88.62 270 ALA A C 1
ATOM 2031 O O . ALA A 1 270 ? -19.897 7.625 19.004 1.00 88.62 270 ALA A O 1
ATOM 2032 N N . VAL A 1 271 ? -19.866 9.853 18.661 1.00 85.44 271 VAL A N 1
ATOM 2033 C CA . VAL A 1 271 ? -19.467 10.285 20.016 1.00 85.44 271 VAL A CA 1
ATOM 2034 C C . VAL A 1 271 ? -20.629 11.004 20.680 1.00 85.44 271 VAL A C 1
ATOM 2036 O O . VAL A 1 271 ? -20.879 10.707 21.868 1.00 85.44 271 VAL A O 1
#

Sequence (271 aa):
MPESALANEWAWTGEGSGAEVRYGAYRAAELLEEAEVTAAALVATEGNGDTLAARIIGRATVARWDLHGLLLPLDDSLLDADPGSGEWSIRLVLGHVINSQRAYGWGTAWWLTESFTAGDPALPSAVPDKVWETLPDEATAEAKGTVVDLRARMDNVLDMSAERLAGLADAKLDLGARWMGFPITIGFRLGRMASHIREHTIQVEKTLAMLGIVPGEPERLVRHVLSAYGRAEATVFGRRLAPVVEKAAGRVAEAAAEARSMMSSAARAAV

Foldseek 3Di:
DDPVLQQFWFQQPDPPRTDGLLVLLVVLLVLLLVLLVVLLVLVVVVVPFAAPQLLLLLLLLLLLLLLCLVLVVDWQVQQPDDLDPPADGVLLLLLVLLQVLLCLLQQLVVLLVVQAALPDPPADLGDDCVSVPPGDDSNPPQSDDGSVVSSVSSVVSSLVSLLVGSPDHRVQQRGWDDDPSHIDGSSVSSNCSNVSSNVSSVSNVVSCVSVVHDDDSVSVSSSSSSSSLSSSCSSLGSIDDDPSSVVSVVSSVVSNVVSVVSNVSSVVSSD

Nearest PDB structures (foldseek):
  6iz2-assembly1_A  TM=7.835E-01  e=1.599E-01  Deinococcus radiodurans R1 = ATCC 13939 = DSM 20539
  6wzb-assembly1_B  TM=1.704E-01  e=1.507E+00  Pyrococcus horikoshii OT3
  6ctf-assembly1_A  TM=1.661E-01  e=3.393E+00  Pyrococcus horikoshii OT3
  3kbc-assembly1_C  TM=1.897E-01  e=4.971E+00  Pyrococcus horikoshii

Solvent-accessible surface area (backbone atoms only — not comparable to full-atom values): 13803 Å² total; per-residue (Å²): 125,64,66,77,31,35,69,29,69,19,71,72,84,45,94,92,38,69,42,40,20,53,49,27,37,53,55,23,21,51,44,19,47,52,25,23,55,53,21,40,56,46,43,65,71,44,88,83,59,78,36,63,34,13,56,41,45,14,45,28,44,28,28,48,26,38,41,48,25,68,51,67,85,58,58,62,77,55,32,75,41,80,43,50,96,87,53,67,26,50,31,55,52,49,3,47,51,40,38,47,46,40,48,51,38,53,51,49,53,50,38,62,72,72,60,38,44,50,83,40,92,81,55,65,68,63,80,64,68,79,77,53,74,82,55,70,50,35,87,53,65,46,34,50,75,48,63,66,50,41,51,55,49,39,49,52,39,51,50,56,31,29,73,72,47,10,73,38,58,60,83,57,33,65,26,16,38,58,56,98,63,40,71,36,32,42,48,55,56,47,44,42,52,20,53,51,44,45,55,49,39,52,48,45,53,50,36,35,49,60,65,73,51,74,82,51,67,58,52,51,42,49,21,48,29,32,34,27,42,15,49,20,46,27,57,44,40,42,49,62,90,43,78,51,42,52,51,24,42,49,44,38,51,52,30,51,53,50,24,51,52,38,39,53,53,19,54,60,45,45,111

Secondary structure (DSSP, 8-state):
--GGGGGSEEESSSTT-EEEHHHHHHHHHHHHHHHHHHHHHHHHT-TTS--HHHHHHHHHHHHHHHHHHHHTT--GGGTT---STTPPPHHHHHHHHHHHHHHHHHHHHHHHHHT-BTT-TT--SS--GGGTTTSPPIIIIIT-S-HHHHHHHHHHHHHHHHHHHTT--GGGTTBEEEETTEEEEHHHHHHHHHHHHHHHHHHHHHHHHHTT----HHHHHHHHHHHHHHHHHHTTTTPPP-HHHHHHHHHHHHHHHHHHHHHHHHHHHT-

Radius of gyration: 20.62 Å; Cα contacts (8 Å, |Δi|>4): 434; chains: 1; bounding box: 62×39×48 Å

pLDDT: mean 94.26, std 6.72, range [56.84, 98.81]

Mean predicted aligned error: 3.92 Å